Protein AF-0000000074541381 (afdb_homodimer)

Organism: Cytophaga hutchinsonii (strain ATCC 33406 / DSM 1761 / CIP 103989 / NBRC 15051 / NCIMB 9469 / D465) (NCBI:txid269798)

Nearest PDB structures (foldseek):
  7csy-assembly1_A  TM=9.297E-01  e=8.519E-08  Pseudomonas aeruginosa PAO1
  3trb-assembly1_A  TM=9.144E-01  e=7.217E-08  Coxiella burnetii
  6f8s-assembly1_C  TM=9.005E-01  e=3.583E-07  Pseudomonas putida
  6jpi-assembly1_C  TM=9.376E-01  e=8.208E-07  Pseudomonas aeruginosa PAO1
  6f8h-assembly2_C-3  TM=9.125E-01  e=1.593E-06  Pseudomonas putida

Structure (mmCIF, N/CA/C/O backbone):
data_AF-0000000074541381-model_v1
#
loop_
_entity.id
_entity.type
_entity.pdbx_description
1 polymer 'HTH cro/C1-type domain-containing protein'
#
loop_
_atom_site.group_PDB
_atom_site.id
_atom_site.type_symbol
_atom_site.label_atom_id
_atom_site.label_alt_id
_atom_site.label_comp_id
_atom_site.label_asym_id
_atom_site.label_entity_id
_atom_site.label_seq_id
_atom_site.pdbx_PDB_ins_code
_atom_site.Cartn_x
_atom_site.Cartn_y
_atom_site.Cartn_z
_atom_site.occupancy
_atom_site.B_iso_or_equiv
_atom_site.auth_seq_id
_atom_site.auth_comp_id
_atom_site.auth_asym_id
_atom_site.auth_atom_id
_atom_site.pdbx_PDB_model_num
ATOM 1 N N . MET A 1 1 ? 29.469 1.5 -7.285 1 45.62 1 MET A N 1
ATOM 2 C CA . MET A 1 1 ? 28.734 2.732 -7.047 1 45.62 1 MET A CA 1
ATOM 3 C C . MET A 1 1 ? 27.688 2.531 -5.957 1 45.62 1 MET A C 1
ATOM 5 O O . MET A 1 1 ? 27.016 1.495 -5.91 1 45.62 1 MET A O 1
ATOM 9 N N . LYS A 1 2 ? 27.812 3.316 -4.98 1 57.09 2 LYS A N 1
ATOM 10 C CA . LYS A 1 2 ? 27.016 3.111 -3.781 1 57.09 2 LYS A CA 1
ATOM 11 C C . LYS A 1 2 ? 25.516 3.287 -4.078 1 57.09 2 LYS A C 1
ATOM 13 O O . LYS A 1 2 ? 25.125 4.215 -4.789 1 57.09 2 LYS A O 1
ATOM 18 N N . LYS A 1 3 ? 24.781 2.236 -4.039 1 71.75 3 LYS A N 1
ATOM 19 C CA . LYS A 1 3 ? 23.344 2.297 -4.305 1 71.75 3 LYS A CA 1
ATOM 20 C C . LYS A 1 3 ? 22.688 3.434 -3.525 1 71.75 3 LYS A C 1
ATOM 22 O O . LYS A 1 3 ? 22.922 3.59 -2.326 1 71.75 3 LYS A O 1
ATOM 27 N N . LEU A 1 4 ? 22.109 4.477 -4.242 1 78.5 4 LEU A N 1
ATOM 28 C CA . LEU A 1 4 ? 21.391 5.566 -3.6 1 78.5 4 LEU A CA 1
ATOM 29 C C . LEU A 1 4 ? 20.328 5.027 -2.641 1 78.5 4 LEU A C 1
ATOM 31 O O . LEU A 1 4 ? 19.672 4.027 -2.934 1 78.5 4 LEU A O 1
ATOM 35 N N . PRO A 1 5 ? 20.359 5.66 -1.484 1 89.4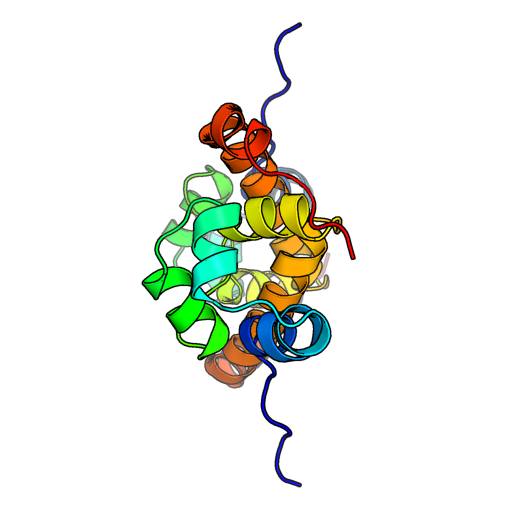4 5 PRO A N 1
ATOM 36 C CA . PRO A 1 5 ? 19.406 5.164 -0.481 1 89.44 5 PRO A CA 1
ATOM 37 C C . PRO A 1 5 ? 17.953 5.273 -0.938 1 89.44 5 PRO A C 1
ATOM 39 O O . PRO A 1 5 ? 17.609 6.191 -1.685 1 89.44 5 PRO A O 1
ATOM 42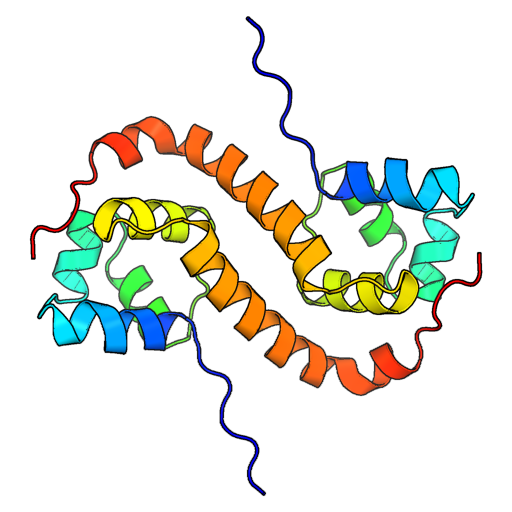 N N . ASN A 1 6 ? 17.188 4.246 -0.648 1 94.81 6 ASN A N 1
ATOM 43 C CA . ASN A 1 6 ? 15.742 4.258 -0.859 1 94.81 6 ASN A CA 1
ATOM 44 C C . ASN A 1 6 ? 15.07 5.402 -0.103 1 94.81 6 ASN A C 1
ATOM 46 O O . ASN A 1 6 ? 15.391 5.656 1.06 1 94.81 6 ASN A O 1
ATOM 50 N N . ILE A 1 7 ? 14.258 6.199 -0.746 1 96.5 7 ILE A N 1
ATOM 51 C CA . ILE A 1 7 ? 13.633 7.367 -0.131 1 96.5 7 ILE A CA 1
ATOM 52 C C . ILE A 1 7 ? 12.328 6.957 0.541 1 96.5 7 ILE A C 1
ATOM 54 O O . ILE A 1 7 ? 11.398 6.48 -0.123 1 96.5 7 ILE A O 1
ATOM 58 N N . HIS A 1 8 ? 12.273 7.188 1.83 1 98.56 8 HIS A N 1
ATOM 59 C CA . HIS A 1 8 ? 11.039 6.918 2.564 1 98.56 8 HIS A CA 1
ATOM 60 C C . HIS A 1 8 ? 10 8.008 2.314 1 98.56 8 HIS A C 1
ATOM 62 O O . HIS A 1 8 ? 10.344 9.188 2.232 1 98.56 8 HIS A O 1
ATOM 68 N N . PRO A 1 9 ? 8.703 7.637 2.273 1 98.69 9 PRO A N 1
ATOM 69 C CA . PRO A 1 9 ? 7.668 8.648 2.074 1 98.69 9 PRO A CA 1
ATOM 70 C C . PRO A 1 9 ? 7.711 9.758 3.129 1 98.69 9 PRO A C 1
ATOM 72 O O . PRO A 1 9 ? 7.367 10.906 2.84 1 98.69 9 PRO A O 1
ATOM 75 N N . GLY A 1 10 ? 8.125 9.391 4.324 1 98.75 10 GLY A N 1
ATOM 76 C CA . GLY A 1 10 ? 8.258 10.383 5.375 1 98.75 10 GLY A CA 1
ATOM 77 C C . GLY A 1 10 ? 9.227 11.492 5.027 1 98.75 10 GLY A C 1
ATOM 78 O O .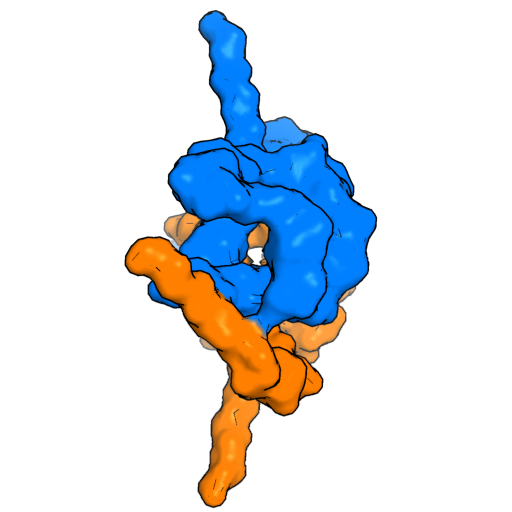 GLY A 1 10 ? 9.055 12.641 5.457 1 98.75 10 GLY A O 1
ATOM 79 N N . GLU A 1 11 ? 10.273 11.148 4.328 1 98.38 11 GLU A N 1
ATOM 80 C CA . GLU A 1 11 ? 11.227 12.156 3.867 1 98.38 11 GLU A CA 1
ATOM 81 C C . GLU A 1 11 ? 10.578 13.125 2.877 1 98.38 11 GLU A C 1
ATOM 83 O O . GLU A 1 11 ? 10.836 14.328 2.91 1 98.38 11 GLU A O 1
ATOM 88 N N . VAL A 1 12 ? 9.758 12.594 2.037 1 98.75 12 VAL A N 1
ATOM 89 C CA . VAL A 1 12 ? 9.023 13.43 1.086 1 98.75 12 VAL A CA 1
ATOM 90 C C . VAL A 1 12 ? 8.07 14.359 1.835 1 98.75 12 VAL A C 1
ATOM 92 O O . VAL A 1 12 ? 8.023 15.555 1.56 1 98.75 12 VAL A O 1
ATOM 95 N N . LEU A 1 13 ? 7.328 13.75 2.74 1 98.81 13 LEU A N 1
ATOM 96 C CA . LEU A 1 13 ? 6.426 14.539 3.568 1 98.81 13 LEU A CA 1
ATOM 97 C C . LEU A 1 13 ? 7.164 15.695 4.23 1 98.81 13 LEU A C 1
ATOM 99 O O . LEU A 1 13 ? 6.715 16.844 4.16 1 98.81 13 LEU A O 1
ATOM 103 N N . MET A 1 14 ? 8.32 15.398 4.809 1 98.62 14 MET A N 1
ATOM 104 C CA . MET A 1 14 ? 9.086 16.406 5.543 1 98.62 14 MET A CA 1
ATOM 105 C C . MET A 1 14 ? 9.68 17.438 4.598 1 98.62 14 MET A C 1
ATOM 107 O O . MET A 1 14 ? 9.422 18.641 4.742 1 98.62 14 MET A O 1
ATOM 111 N N . GLU A 1 15 ? 10.375 16.969 3.592 1 98.56 15 GLU A N 1
ATOM 112 C CA . GLU A 1 15 ? 11.234 17.828 2.781 1 98.56 15 GLU A CA 1
ATOM 113 C C . GLU A 1 15 ? 10.43 18.578 1.724 1 98.56 15 GLU A C 1
ATOM 115 O O . GLU A 1 15 ? 10.773 19.703 1.348 1 98.56 15 GLU A O 1
ATOM 120 N N . GLU A 1 16 ? 9.359 18.031 1.331 1 98.5 16 GLU A N 1
ATOM 121 C CA . GLU A 1 16 ? 8.656 18.625 0.196 1 98.5 16 GLU A CA 1
ATOM 122 C C . GLU A 1 16 ? 7.355 19.281 0.637 1 98.5 16 GLU A C 1
ATOM 124 O O . GLU A 1 16 ? 6.766 20.078 -0.11 1 98.5 16 GLU A O 1
ATOM 129 N N . PHE A 1 17 ? 6.902 19.016 1.778 1 98.56 17 PHE A N 1
ATOM 130 C CA . PHE A 1 17 ? 5.637 19.594 2.223 1 98.56 17 PHE A CA 1
ATOM 131 C C . PHE A 1 17 ? 5.82 20.391 3.504 1 98.56 17 PHE A C 1
ATOM 133 O O . PHE A 1 17 ? 5.652 21.609 3.506 1 98.56 17 PHE A O 1
ATOM 140 N N . LEU A 1 18 ? 6.309 19.75 4.547 1 98.62 18 LEU A N 1
ATOM 141 C CA . LEU A 1 18 ? 6.309 20.391 5.855 1 98.62 18 LEU A CA 1
ATOM 142 C C . LEU A 1 18 ? 7.309 21.547 5.891 1 98.62 18 LEU A C 1
ATOM 144 O O . LEU A 1 18 ? 6.953 22.672 6.242 1 98.62 18 LEU A O 1
ATOM 148 N N . ILE A 1 19 ? 8.523 21.281 5.469 1 98.56 19 ILE A N 1
ATOM 149 C CA . ILE A 1 19 ? 9.57 22.281 5.543 1 98.56 19 ILE A CA 1
ATOM 150 C C . ILE A 1 19 ? 9.219 23.469 4.637 1 98.56 19 ILE A C 1
ATOM 152 O O . ILE A 1 19 ? 9.156 24.609 5.09 1 98.56 19 ILE A O 1
ATOM 156 N N . PRO A 1 20 ? 8.898 23.203 3.377 1 98.19 20 PRO A N 1
ATOM 157 C CA . PRO A 1 20 ? 8.602 24.344 2.49 1 98.19 20 PRO A CA 1
ATOM 158 C C . PRO A 1 20 ? 7.402 25.156 2.959 1 98.19 20 PRO A C 1
ATOM 160 O O . PRO A 1 20 ? 7.352 26.375 2.73 1 98.19 20 PRO A O 1
ATOM 163 N N . MET A 1 21 ? 6.477 24.516 3.652 1 97.94 21 MET A N 1
ATOM 164 C CA . MET A 1 21 ? 5.25 25.188 4.074 1 97.94 21 MET A CA 1
ATOM 165 C C . MET A 1 21 ? 5.379 25.703 5.504 1 97.94 21 MET A C 1
ATOM 167 O O . MET A 1 21 ? 4.438 26.281 6.047 1 97.94 21 MET A O 1
ATOM 171 N N . GLU A 1 22 ? 6.539 25.406 6.098 1 97.81 22 GLU A N 1
ATOM 172 C CA . GLU A 1 22 ? 6.828 25.844 7.461 1 97.81 22 GLU A CA 1
ATOM 173 C C . GLU A 1 22 ? 5.777 25.312 8.438 1 97.81 22 GLU A C 1
ATOM 175 O O . GLU A 1 22 ? 5.262 26.078 9.258 1 97.81 22 GLU A O 1
ATOM 180 N N . ILE A 1 23 ? 5.445 24.109 8.297 1 98 23 ILE A N 1
ATOM 181 C CA . ILE A 1 23 ? 4.52 23.406 9.18 1 98 23 ILE A CA 1
ATOM 182 C C . ILE A 1 23 ? 5.297 22.453 10.086 1 98 23 ILE A C 1
ATOM 184 O O . ILE A 1 23 ? 6.141 21.688 9.617 1 98 23 ILE A O 1
ATOM 188 N N . THR A 1 24 ? 4.98 22.531 11.367 1 97.62 24 THR A N 1
ATOM 189 C CA . THR A 1 24 ? 5.621 21.594 12.289 1 97.62 24 THR A CA 1
ATOM 190 C C . THR A 1 24 ? 4.887 20.266 12.312 1 97.62 24 THR A C 1
ATOM 192 O O . THR A 1 24 ? 3.713 20.188 11.945 1 97.62 24 THR A O 1
ATOM 195 N N . SER A 1 25 ? 5.637 19.203 12.734 1 97.81 25 SER A N 1
ATOM 196 C CA . SER A 1 25 ? 5.004 17.906 12.891 1 97.81 25 SER A CA 1
ATOM 197 C C . SER A 1 25 ? 3.838 17.969 13.867 1 97.81 25 SER A C 1
ATOM 199 O O . SER A 1 25 ? 2.816 17.297 13.672 1 97.81 25 SER A O 1
ATOM 201 N N . TYR A 1 26 ? 4.086 18.719 14.875 1 97.81 26 TYR A N 1
ATOM 202 C CA . TYR A 1 26 ? 3.045 18.922 15.883 1 97.81 26 TYR A CA 1
ATOM 203 C C . TYR A 1 26 ? 1.787 19.516 15.258 1 97.81 26 TYR A C 1
ATOM 205 O O . TYR A 1 26 ? 0.682 19 15.477 1 97.81 26 TYR A O 1
ATOM 213 N N . ARG A 1 27 ? 1.92 20.594 14.531 1 98.19 27 ARG A N 1
ATOM 214 C CA . ARG A 1 27 ? 0.789 21.25 13.883 1 98.19 27 ARG A CA 1
ATOM 215 C C . ARG A 1 27 ? 0.086 20.312 12.922 1 98.19 27 ARG A C 1
ATOM 217 O O . ARG A 1 27 ? -1.143 20.219 12.914 1 98.19 27 ARG A O 1
ATOM 224 N N . LEU A 1 28 ? 0.845 19.609 12.086 1 98.75 28 LEU A N 1
ATOM 225 C CA . LEU A 1 28 ? 0.246 18.641 11.164 1 98.75 28 LEU A CA 1
ATOM 226 C C . LEU A 1 28 ? -0.588 17.609 11.914 1 98.75 28 LEU A C 1
ATOM 228 O O . LEU A 1 28 ? -1.729 17.344 11.531 1 98.75 28 LEU A O 1
ATOM 232 N N . ALA A 1 29 ? 0.038 17.016 12.969 1 98.81 29 ALA A N 1
ATOM 233 C CA . ALA A 1 29 ? -0.638 15.992 13.758 1 98.81 29 ALA A CA 1
ATOM 234 C C . ALA A 1 29 ? -1.995 16.484 14.25 1 98.81 29 ALA A C 1
ATOM 236 O O . ALA A 1 29 ? -3 15.781 14.133 1 98.81 29 ALA A O 1
ATOM 237 N N . LYS A 1 30 ? -2.041 17.641 14.734 1 98.5 30 LYS A N 1
ATOM 238 C CA . LYS A 1 30 ? -3.271 18.25 15.242 1 98.5 30 LYS A CA 1
ATOM 239 C C . LYS A 1 30 ? -4.273 18.469 14.109 1 98.5 30 LYS A C 1
ATOM 241 O O . LYS A 1 30 ? -5.457 18.156 14.258 1 98.5 30 LYS A O 1
ATOM 246 N N . GLU A 1 31 ? -3.811 18.953 13.016 1 98.44 31 GLU A N 1
ATOM 247 C CA . GLU A 1 31 ? -4.684 19.344 11.906 1 98.44 31 GLU A CA 1
ATOM 248 C C . GLU A 1 31 ? -5.309 18.109 11.25 1 98.44 31 GLU A C 1
ATOM 250 O O . GLU A 1 31 ? -6.438 18.188 10.758 1 98.44 31 GLU A O 1
ATOM 255 N N . ILE A 1 32 ? -4.582 17.031 11.305 1 98.81 32 ILE A N 1
ATOM 256 C CA . ILE A 1 32 ? -5.129 15.875 10.602 1 98.81 32 ILE A CA 1
ATOM 257 C C . ILE A 1 32 ? -5.617 14.836 11.609 1 98.81 32 ILE A C 1
ATOM 259 O O . ILE A 1 32 ? -6.023 13.734 11.227 1 98.81 32 ILE A O 1
ATOM 263 N N . GLY A 1 33 ? -5.473 15.031 12.844 1 98.69 33 GLY A N 1
ATOM 264 C CA . GLY A 1 33 ? -6.113 14.25 13.891 1 98.69 33 GLY A CA 1
ATOM 265 C C . GLY A 1 33 ? -5.391 12.953 14.195 1 98.69 33 GLY A C 1
ATOM 266 O O . GLY A 1 33 ? -6.023 11.898 14.328 1 98.69 33 GLY A O 1
ATOM 267 N N . ILE A 1 34 ? -4.121 12.984 14.25 1 98.62 34 ILE A N 1
ATOM 268 C CA . ILE A 1 34 ? -3.375 11.797 14.648 1 98.62 34 ILE A CA 1
ATOM 269 C C . ILE A 1 34 ? -2.338 12.164 15.703 1 98.62 34 ILE A C 1
ATOM 271 O O . ILE A 1 34 ? -1.968 13.328 15.844 1 98.62 34 ILE A O 1
ATOM 275 N N . PRO A 1 35 ? -1.863 11.156 16.438 1 98.69 35 PRO A N 1
ATOM 276 C CA . PRO A 1 35 ? -0.836 11.445 17.438 1 98.69 35 PRO A CA 1
ATOM 277 C C . PRO A 1 35 ? 0.441 12.016 16.828 1 98.69 35 PRO A C 1
ATOM 279 O O . PRO A 1 35 ? 0.859 11.586 15.75 1 98.69 35 PRO A O 1
ATOM 282 N N . GLN A 1 36 ? 1.085 12.922 17.578 1 98.38 36 GLN A N 1
ATOM 283 C CA . GLN A 1 36 ? 2.342 13.516 17.125 1 98.38 36 GLN A CA 1
ATOM 284 C C . GLN A 1 36 ? 3.418 12.453 16.938 1 98.38 36 GLN A C 1
ATOM 286 O O . GLN A 1 36 ? 4.242 12.547 16.031 1 98.38 36 GLN A O 1
ATOM 291 N N . THR A 1 37 ? 3.418 11.562 17.766 1 98.56 37 THR A N 1
ATOM 292 C CA . THR A 1 37 ? 4.41 10.492 17.688 1 98.56 37 THR A CA 1
ATOM 293 C C . THR A 1 37 ? 4.297 9.75 16.359 1 98.56 37 THR A C 1
ATOM 295 O O . THR A 1 37 ? 5.305 9.297 15.82 1 98.56 37 THR A O 1
ATOM 298 N N . ARG A 1 38 ? 3.059 9.578 15.836 1 98.75 38 ARG A N 1
ATOM 299 C CA . ARG A 1 38 ? 2.873 8.922 14.547 1 98.75 38 ARG A CA 1
ATOM 300 C C . ARG A 1 38 ? 3.518 9.727 13.422 1 98.75 38 ARG A C 1
ATOM 302 O O . ARG A 1 38 ? 4.23 9.172 12.586 1 98.75 38 ARG A O 1
ATOM 309 N N . VAL A 1 39 ? 3.283 11.031 13.406 1 98.75 39 VAL A N 1
ATOM 310 C CA . VAL A 1 39 ? 3.885 11.891 12.391 1 98.75 39 VAL A CA 1
ATOM 311 C C . VAL A 1 39 ? 5.406 11.844 12.508 1 98.75 39 VAL A C 1
ATOM 313 O O . VAL A 1 39 ? 6.105 11.711 11.5 1 98.75 39 VAL A O 1
ATOM 316 N N . SER A 1 40 ? 5.922 11.938 13.719 1 98.25 40 SER A N 1
ATOM 317 C CA . SER A 1 40 ? 7.359 11.914 13.961 1 98.25 40 SER A CA 1
ATOM 318 C C . SER A 1 40 ? 7.988 10.617 13.461 1 98.25 40 SER A C 1
ATOM 320 O O . SER A 1 40 ? 9.023 10.641 12.797 1 98.25 40 SER A O 1
ATOM 322 N N . GLU A 1 41 ? 7.391 9.492 13.773 1 98.75 41 GLU A N 1
ATOM 323 C CA . GLU A 1 41 ? 7.906 8.203 13.336 1 98.75 41 GLU A CA 1
ATOM 324 C C . GLU A 1 41 ? 7.867 8.078 11.812 1 98.75 41 GLU A C 1
ATOM 326 O O . GLU A 1 41 ? 8.758 7.473 11.211 1 98.75 41 GLU A O 1
ATOM 331 N N . ILE A 1 42 ? 6.805 8.625 11.203 1 98.81 42 ILE A N 1
ATOM 332 C CA . ILE A 1 42 ? 6.699 8.602 9.75 1 98.81 42 ILE A CA 1
ATOM 333 C C . ILE A 1 42 ? 7.832 9.422 9.133 1 98.81 42 ILE A C 1
ATOM 335 O O . ILE A 1 42 ? 8.547 8.938 8.258 1 98.81 42 ILE A O 1
ATOM 339 N N . THR A 1 43 ? 8.062 10.641 9.602 1 98.5 43 THR A N 1
ATOM 340 C CA . THR A 1 43 ? 9.047 11.539 9.008 1 98.5 43 THR A CA 1
ATOM 341 C C . THR A 1 43 ? 10.469 11.055 9.297 1 98.5 43 THR A C 1
ATOM 343 O O . THR A 1 43 ? 11.414 11.445 8.609 1 98.5 43 THR A O 1
ATOM 346 N N . LYS A 1 44 ? 10.664 10.18 10.281 1 97.88 44 LYS A N 1
ATOM 347 C CA . LYS A 1 44 ? 11.969 9.594 10.602 1 97.88 44 LYS A CA 1
ATOM 348 C C . LYS A 1 44 ? 12.156 8.258 9.906 1 97.88 44 LYS A C 1
ATOM 350 O O . LYS A 1 44 ? 13.195 7.605 10.062 1 97.88 44 LYS A O 1
ATOM 355 N N . GLY A 1 45 ? 11.164 7.836 9.18 1 97.94 45 GLY A N 1
ATOM 356 C CA . GLY A 1 45 ? 11.266 6.617 8.391 1 97.94 45 GLY A CA 1
ATOM 357 C C . GLY A 1 45 ? 11.055 5.355 9.211 1 97.94 45 GLY A C 1
ATOM 358 O O . GLY A 1 45 ? 11.453 4.266 8.797 1 97.94 45 GLY A O 1
ATOM 359 N N . ARG A 1 46 ? 10.422 5.488 10.359 1 98.19 46 ARG A N 1
ATOM 360 C CA . ARG A 1 46 ? 10.266 4.355 11.258 1 98.19 46 ARG A CA 1
ATOM 361 C C . ARG A 1 46 ? 8.844 3.805 11.211 1 98.19 46 ARG A C 1
ATOM 363 O O . ARG A 1 46 ? 8.531 2.809 11.867 1 98.19 46 ARG A O 1
ATOM 370 N N . ARG A 1 47 ? 8 4.383 10.477 1 98.5 47 ARG A N 1
ATOM 371 C CA . ARG A 1 47 ? 6.605 3.98 10.352 1 98.5 47 ARG A CA 1
ATOM 372 C C . ARG A 1 47 ? 6.098 4.191 8.93 1 98.5 47 ARG A C 1
ATOM 374 O O . ARG A 1 47 ? 6.418 5.199 8.289 1 98.5 47 ARG A O 1
ATOM 381 N N . ARG A 1 48 ? 5.293 3.303 8.469 1 98.44 48 ARG A N 1
ATOM 382 C CA . ARG A 1 48 ? 4.73 3.371 7.125 1 98.44 48 ARG A CA 1
ATOM 383 C C . ARG A 1 48 ? 3.562 4.348 7.066 1 98.44 48 ARG A C 1
ATOM 385 O O . ARG A 1 48 ? 2.887 4.574 8.078 1 98.44 48 ARG A O 1
ATOM 392 N N . ILE A 1 49 ? 3.346 4.891 5.891 1 98.81 49 ILE A N 1
ATOM 393 C CA . ILE A 1 49 ? 2.096 5.59 5.621 1 98.81 49 ILE A CA 1
ATOM 394 C C . ILE A 1 49 ? 1.005 4.578 5.273 1 98.81 49 ILE A C 1
ATOM 396 O O . ILE A 1 49 ? 1.119 3.844 4.289 1 98.81 49 ILE A O 1
ATOM 400 N N . THR A 1 50 ? -0.017 4.512 6.094 1 98.69 50 THR A N 1
ATOM 401 C CA . THR A 1 50 ? -1.154 3.621 5.883 1 98.69 50 THR A CA 1
ATOM 402 C C . THR A 1 50 ? -2.26 4.332 5.105 1 98.69 50 THR A C 1
ATOM 404 O O . THR A 1 50 ? -2.16 5.527 4.828 1 98.69 50 THR A O 1
ATOM 407 N N . ALA A 1 51 ? -3.316 3.584 4.742 1 98.88 51 ALA A N 1
ATOM 408 C CA . ALA A 1 51 ? -4.484 4.18 4.098 1 98.88 51 ALA A CA 1
ATOM 409 C C . ALA A 1 51 ? -5.098 5.27 4.977 1 98.88 51 ALA A C 1
ATOM 411 O O . ALA A 1 51 ? -5.52 6.312 4.473 1 98.88 51 ALA A O 1
ATOM 412 N N . ASP A 1 52 ? -5.121 4.992 6.219 1 98.88 52 ASP A N 1
ATOM 413 C CA . ASP A 1 52 ? -5.621 5.992 7.16 1 98.88 52 ASP A CA 1
ATOM 414 C C . ASP A 1 52 ? -4.828 7.289 7.059 1 98.88 52 ASP A C 1
ATOM 416 O O . ASP A 1 52 ? -5.402 8.359 6.848 1 98.88 52 ASP A O 1
ATOM 420 N N . THR A 1 53 ? -3.529 7.184 7.176 1 98.88 53 THR A N 1
ATOM 421 C CA . THR A 1 53 ? -2.67 8.359 7.145 1 98.88 53 THR A CA 1
ATOM 422 C C . THR A 1 53 ? -2.729 9.039 5.777 1 98.88 53 THR A C 1
ATOM 424 O O . THR A 1 53 ? -2.791 10.266 5.691 1 98.88 53 THR A O 1
ATOM 427 N N . ALA A 1 54 ? -2.742 8.203 4.754 1 98.94 54 ALA A N 1
ATOM 428 C CA . ALA A 1 54 ? -2.779 8.734 3.393 1 98.94 54 ALA A CA 1
ATOM 429 C C . ALA A 1 54 ? -4.035 9.578 3.166 1 98.94 54 ALA A C 1
ATOM 431 O O . ALA A 1 54 ? -3.969 10.656 2.57 1 98.94 54 ALA A O 1
ATOM 432 N N . LEU A 1 55 ? -5.145 9.078 3.645 1 98.94 55 LEU A N 1
ATOM 433 C CA . LEU A 1 55 ? -6.406 9.797 3.504 1 98.94 55 LEU A CA 1
ATOM 434 C C . LEU A 1 55 ? -6.363 11.133 4.238 1 98.94 55 LEU A C 1
ATOM 436 O O . LEU A 1 55 ? -6.793 12.156 3.703 1 98.94 55 LEU A O 1
ATOM 440 N N . ARG A 1 56 ? -5.836 11.109 5.383 1 98.94 56 ARG A N 1
ATOM 441 C CA . ARG A 1 56 ? -5.746 12.32 6.188 1 98.94 56 ARG A CA 1
ATOM 442 C C . ARG A 1 56 ? -4.797 13.336 5.551 1 98.94 56 ARG A C 1
ATOM 444 O O . ARG A 1 56 ? -5.125 14.516 5.441 1 98.94 56 ARG A O 1
ATOM 451 N N . LEU A 1 57 ? -3.648 12.867 5.121 1 98.88 57 LEU A N 1
ATOM 452 C CA . LEU A 1 57 ? -2.688 13.742 4.457 1 98.88 57 LEU A CA 1
ATOM 453 C C . LEU A 1 57 ? -3.279 14.336 3.186 1 98.88 57 LEU A C 1
ATOM 455 O O . LEU A 1 57 ? -3.076 15.516 2.893 1 98.88 57 LEU A O 1
ATOM 459 N N . SER A 1 58 ? -3.973 13.508 2.453 1 98.81 58 SER A N 1
ATOM 460 C CA . SER A 1 58 ? -4.559 13.945 1.19 1 98.81 58 SER A CA 1
ATOM 461 C C . SER A 1 58 ? -5.578 15.055 1.41 1 98.81 58 SER A C 1
ATOM 463 O O . SER A 1 58 ? -5.633 16.016 0.641 1 98.81 58 SER A O 1
ATOM 465 N N . LYS A 1 59 ? -6.332 14.93 2.408 1 98.69 59 LYS A N 1
ATOM 466 C CA . LYS A 1 59 ? -7.316 15.961 2.736 1 98.69 59 LYS A CA 1
ATOM 467 C C . LYS A 1 59 ? -6.637 17.266 3.109 1 98.69 59 LYS A C 1
ATOM 469 O O . LYS A 1 59 ? -7.07 18.344 2.686 1 98.69 59 LYS A O 1
ATOM 474 N N . TYR A 1 60 ? -5.609 17.141 3.826 1 98.81 60 TYR A N 1
ATOM 475 C CA . TYR A 1 60 ? -4.922 18.328 4.344 1 98.81 60 TYR A CA 1
ATOM 476 C C . TYR A 1 60 ? -4.145 19.031 3.238 1 98.81 60 TYR A C 1
ATOM 478 O O . TYR A 1 60 ? -4.199 20.25 3.119 1 98.81 60 TYR A O 1
ATOM 486 N N . PHE A 1 61 ? -3.414 18.266 2.363 1 98.69 61 PHE A N 1
ATOM 487 C CA . PHE A 1 61 ? -2.498 18.859 1.396 1 98.69 61 PHE A CA 1
ATOM 488 C C . PHE A 1 61 ? -3.168 19 0.034 1 98.69 61 PHE A C 1
ATOM 490 O O . PHE A 1 61 ? -2.643 19.672 -0.855 1 98.69 61 PHE A O 1
ATOM 497 N N . GLY A 1 62 ? -4.242 18.344 -0.222 1 97.56 62 GLY A N 1
ATOM 498 C CA . GLY A 1 62 ? -4.996 18.484 -1.457 1 97.56 62 GLY A CA 1
ATOM 499 C C . GLY A 1 62 ? -4.512 17.578 -2.566 1 97.56 62 GLY A C 1
ATOM 500 O O . GLY A 1 62 ? -4.719 17.859 -3.748 1 97.56 62 GLY A O 1
ATOM 501 N N . ASN A 1 63 ? -3.822 16.562 -2.268 1 97.38 63 ASN A N 1
ATOM 502 C CA . ASN A 1 63 ? -3.443 15.523 -3.225 1 97.38 63 ASN A CA 1
ATOM 503 C C . ASN A 1 63 ? -4.297 14.273 -3.062 1 97.38 63 ASN A C 1
ATOM 505 O O . ASN A 1 63 ? -5.328 14.297 -2.385 1 97.38 63 ASN A O 1
ATOM 509 N N . SER A 1 64 ? -3.992 13.258 -3.764 1 98.5 64 SER A N 1
ATOM 510 C CA . SER A 1 64 ? -4.754 12.016 -3.672 1 98.5 64 SER A CA 1
ATOM 511 C C . SER A 1 64 ? -4.141 11.062 -2.654 1 98.5 64 SER A C 1
ATOM 513 O O . SER A 1 64 ? -2.928 11.078 -2.432 1 98.5 64 SER A O 1
ATOM 515 N N . PRO A 1 65 ? -4.996 10.281 -2.033 1 98.88 65 PRO A N 1
ATOM 516 C CA . PRO A 1 65 ? -4.418 9.242 -1.179 1 98.88 65 PRO A CA 1
ATOM 517 C C . PRO A 1 65 ? -3.465 8.32 -1.936 1 98.88 65 PRO A C 1
ATOM 519 O O . PRO A 1 65 ? -2.484 7.836 -1.364 1 98.88 65 PRO A O 1
ATOM 522 N N . LYS A 1 66 ? -3.746 8.102 -3.164 1 98.81 66 LYS A N 1
ATOM 523 C CA . LYS A 1 66 ? -2.91 7.23 -3.98 1 98.81 66 LYS A CA 1
ATOM 524 C C . LYS A 1 66 ? -1.519 7.824 -4.176 1 98.81 66 LYS A C 1
ATOM 526 O O . LYS A 1 66 ? -0.548 7.094 -4.375 1 98.81 66 LYS A O 1
ATOM 531 N N . PHE A 1 67 ? -1.393 9.125 -4.164 1 98.81 67 PHE A N 1
ATOM 532 C CA . PHE A 1 67 ? -0.079 9.758 -4.191 1 98.81 67 PHE A CA 1
ATOM 533 C C . PHE A 1 67 ? 0.782 9.266 -3.033 1 98.81 67 PHE A C 1
ATOM 535 O O . PHE A 1 67 ? 1.888 8.758 -3.246 1 98.81 67 PHE A O 1
ATOM 542 N N . TRP A 1 68 ? 0.28 9.344 -1.843 1 98.94 68 TRP A N 1
ATOM 543 C CA . TRP A 1 68 ? 1.014 8.977 -0.635 1 98.94 68 TRP A CA 1
ATOM 544 C C . TRP A 1 68 ? 1.263 7.477 -0.585 1 98.94 68 TRP A C 1
ATOM 546 O O . TRP A 1 68 ? 2.367 7.035 -0.257 1 98.94 68 TRP A O 1
ATOM 556 N N . LEU A 1 69 ? 0.266 6.734 -0.906 1 98.88 69 LEU A N 1
ATOM 557 C CA . LEU A 1 69 ? 0.43 5.285 -0.893 1 98.88 69 LEU A CA 1
ATOM 558 C C . LEU A 1 69 ? 1.364 4.832 -2.01 1 98.88 69 LEU A C 1
ATOM 560 O O . LEU A 1 69 ? 2.078 3.836 -1.865 1 98.88 69 LEU A O 1
ATOM 564 N N . GLY A 1 70 ? 1.33 5.535 -3.09 1 98.75 70 GLY A N 1
ATOM 565 C CA . GLY A 1 70 ? 2.287 5.25 -4.145 1 98.75 70 GLY A CA 1
ATOM 566 C C . GLY A 1 70 ? 3.73 5.375 -3.693 1 98.75 70 GLY A C 1
ATOM 567 O O . GLY A 1 70 ? 4.566 4.535 -4.031 1 98.75 70 GLY A O 1
ATOM 568 N N . LEU A 1 71 ? 4.035 6.441 -2.988 1 98.81 71 LEU A N 1
ATOM 569 C CA . LEU A 1 71 ? 5.371 6.609 -2.424 1 98.81 71 LEU A CA 1
ATOM 570 C C . LEU A 1 71 ? 5.727 5.441 -1.512 1 98.81 71 LEU A C 1
ATOM 572 O O . LEU A 1 71 ? 6.844 4.922 -1.567 1 98.81 71 LEU A O 1
ATOM 576 N N . GLN A 1 72 ? 4.773 5.082 -0.709 1 98.88 72 GLN A N 1
ATOM 577 C CA . GLN A 1 72 ? 4.988 3.971 0.21 1 98.88 72 GLN A CA 1
ATOM 578 C C . GLN A 1 72 ? 5.238 2.67 -0.549 1 98.88 72 GLN A C 1
ATOM 580 O O . GLN A 1 72 ? 6.141 1.904 -0.202 1 98.88 72 GLN A O 1
ATOM 585 N N . ASP A 1 73 ? 4.395 2.469 -1.52 1 98.81 73 ASP A N 1
ATOM 586 C CA . ASP A 1 73 ? 4.547 1.265 -2.33 1 98.81 73 ASP A CA 1
ATOM 587 C C . ASP A 1 73 ? 5.93 1.211 -2.977 1 98.81 73 ASP A C 1
ATOM 589 O O . ASP A 1 73 ? 6.582 0.165 -2.977 1 98.81 73 ASP A O 1
ATOM 593 N N . ASP A 1 74 ? 6.305 2.348 -3.576 1 98.75 74 ASP A N 1
ATOM 594 C CA . ASP A 1 74 ? 7.629 2.4 -4.191 1 98.75 74 ASP A CA 1
ATOM 595 C C . ASP A 1 74 ? 8.719 2.041 -3.182 1 98.75 74 ASP A C 1
ATOM 597 O O . ASP A 1 74 ? 9.625 1.262 -3.488 1 98.75 74 ASP A O 1
ATOM 601 N N . TYR A 1 75 ? 8.656 2.602 -2.092 1 98.81 75 TYR A N 1
ATOM 602 C CA . TYR A 1 75 ? 9.625 2.344 -1.036 1 98.81 75 TYR A CA 1
ATOM 603 C C . TYR A 1 75 ? 9.633 0.871 -0.646 1 98.81 75 TYR A C 1
ATOM 605 O O . TYR A 1 75 ? 10.688 0.243 -0.578 1 98.81 75 TYR A O 1
ATOM 613 N N . ASP A 1 76 ? 8.445 0.304 -0.43 1 98.75 76 ASP A N 1
ATOM 614 C CA . ASP A 1 76 ? 8.305 -1.079 0.015 1 98.75 76 ASP A CA 1
ATOM 615 C C . ASP A 1 76 ? 8.812 -2.051 -1.046 1 98.75 76 ASP A C 1
ATOM 617 O O . ASP A 1 76 ? 9.469 -3.043 -0.722 1 98.75 76 ASP A O 1
ATOM 621 N N . ILE A 1 77 ? 8.43 -1.774 -2.232 1 98.81 77 ILE A N 1
ATOM 622 C CA . ILE A 1 77 ? 8.844 -2.646 -3.328 1 98.81 77 ILE A CA 1
ATOM 623 C C . ILE A 1 77 ? 10.367 -2.688 -3.406 1 98.81 77 ILE A C 1
ATOM 625 O O . ILE A 1 77 ? 10.961 -3.762 -3.531 1 98.81 77 ILE A O 1
ATOM 629 N N . GLU A 1 78 ? 10.969 -1.49 -3.357 1 98.31 78 GLU A N 1
ATOM 630 C CA . GLU A 1 78 ? 12.422 -1.44 -3.434 1 98.31 78 GLU A CA 1
ATOM 631 C C . GLU A 1 78 ? 13.062 -2.199 -2.273 1 98.31 78 GLU A C 1
ATOM 633 O O . GLU A 1 78 ? 13.961 -3.014 -2.48 1 98.31 78 GLU A O 1
ATOM 638 N N . GLU A 1 79 ? 12.641 -1.958 -1.09 1 98.12 79 GLU A N 1
ATOM 639 C CA . GLU A 1 79 ? 13.195 -2.639 0.076 1 98.12 79 GLU A CA 1
ATOM 640 C C . GLU A 1 79 ? 13.016 -4.148 -0.03 1 98.12 79 GLU A C 1
ATOM 642 O O . GLU A 1 79 ? 13.969 -4.91 0.157 1 98.12 79 GLU A O 1
ATOM 647 N N . GLU A 1 80 ? 11.797 -4.582 -0.322 1 98.56 80 GLU A N 1
ATOM 648 C CA . GLU A 1 80 ? 11.469 -6.004 -0.344 1 98.56 80 GLU A CA 1
ATOM 649 C C . GLU A 1 80 ? 12.195 -6.719 -1.481 1 98.56 80 GLU A C 1
ATOM 651 O O . GLU A 1 80 ? 12.602 -7.871 -1.334 1 98.56 80 GLU A O 1
ATOM 656 N N . SER A 1 81 ? 12.25 -6.07 -2.666 1 98.31 81 SER A N 1
ATOM 657 C CA . SER A 1 81 ? 12.93 -6.68 -3.807 1 98.31 81 SER A CA 1
ATOM 658 C C . SER A 1 81 ? 14.375 -7.031 -3.469 1 98.31 81 SER A C 1
ATOM 660 O O . SER A 1 81 ? 14.898 -8.047 -3.939 1 98.31 81 SER A O 1
ATOM 662 N N . GLN A 1 82 ? 14.992 -6.145 -2.691 1 97.38 82 GLN A N 1
ATOM 663 C CA . GLN A 1 82 ? 16.359 -6.418 -2.266 1 97.38 82 GLN A CA 1
ATOM 664 C C . GLN A 1 82 ? 16.406 -7.562 -1.258 1 97.38 82 GLN A C 1
ATOM 666 O O . GLN A 1 82 ? 17.312 -8.398 -1.298 1 97.38 82 GLN A O 1
ATOM 671 N N . LEU A 1 83 ? 15.461 -7.594 -0.364 1 97.81 83 LEU A N 1
ATOM 672 C CA . LEU A 1 83 ? 15.414 -8.578 0.71 1 97.81 83 LEU A CA 1
ATOM 673 C C . LEU A 1 83 ? 15.219 -9.984 0.151 1 97.81 83 LEU A C 1
ATOM 675 O O . LEU A 1 83 ? 1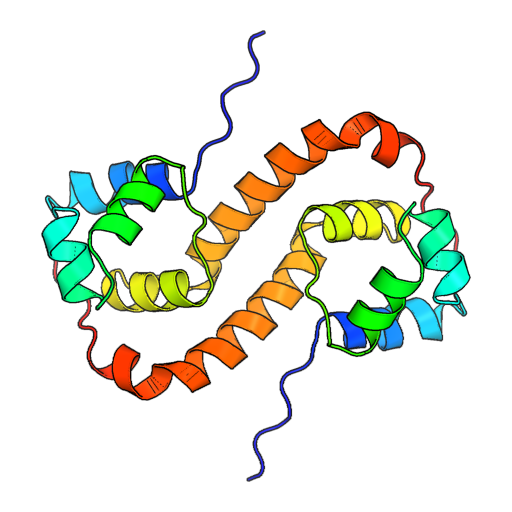5.789 -10.953 0.665 1 97.81 83 LEU A O 1
ATOM 679 N N . ILE A 1 84 ? 14.398 -10.141 -0.917 1 98.38 84 ILE A N 1
ATOM 680 C CA . ILE A 1 84 ? 14.047 -11.477 -1.398 1 98.38 84 ILE A CA 1
ATOM 681 C C . ILE A 1 84 ? 14.562 -11.664 -2.822 1 98.38 84 ILE A C 1
ATOM 683 O O . ILE A 1 84 ? 13.969 -12.398 -3.613 1 98.38 84 ILE A O 1
ATOM 687 N N . ALA A 1 85 ? 15.617 -11.008 -3.18 1 98.19 85 ALA A N 1
ATOM 688 C CA . ALA A 1 85 ? 16.172 -10.984 -4.527 1 98.19 85 ALA A CA 1
ATOM 689 C C . ALA A 1 85 ? 16.438 -12.398 -5.043 1 98.19 85 ALA A C 1
ATOM 691 O O . ALA A 1 85 ? 16.047 -12.727 -6.168 1 98.19 85 ALA A O 1
ATOM 692 N N . GLU A 1 86 ? 17.016 -13.219 -4.238 1 98.19 86 GLU A N 1
ATOM 693 C CA . GLU A 1 86 ? 17.359 -14.57 -4.664 1 98.19 86 GLU A CA 1
ATOM 694 C C . GLU A 1 86 ? 16.109 -15.422 -4.887 1 98.19 86 GLU A C 1
ATOM 696 O O . GLU A 1 86 ? 16.062 -16.219 -5.824 1 98.19 86 GLU A O 1
ATOM 701 N N . GLU A 1 87 ? 15.141 -15.289 -3.998 1 98.56 87 GLU A N 1
ATOM 702 C CA . GLU A 1 87 ? 13.891 -16.031 -4.164 1 98.56 87 GLU A CA 1
ATOM 703 C C . GLU A 1 87 ? 13.18 -15.633 -5.457 1 98.56 87 GLU A C 1
ATOM 705 O O . GLU A 1 87 ? 12.57 -16.484 -6.117 1 98.56 87 GLU A O 1
ATOM 710 N N . LEU A 1 88 ? 13.211 -14.352 -5.789 1 98.5 88 LEU A N 1
ATOM 711 C CA . LEU A 1 88 ? 12.555 -13.852 -6.988 1 98.5 88 LEU A CA 1
ATOM 712 C C . LEU A 1 88 ? 13.18 -14.453 -8.242 1 98.5 88 LEU A C 1
ATOM 714 O O . LEU A 1 88 ? 12.484 -14.703 -9.234 1 98.5 88 LEU A O 1
ATOM 718 N N . LYS A 1 89 ? 14.43 -14.688 -8.188 1 97.94 89 LYS A N 1
ATOM 719 C CA . LYS A 1 89 ? 15.148 -15.25 -9.328 1 97.94 89 LYS A CA 1
ATOM 720 C C . LYS A 1 89 ? 14.633 -16.656 -9.656 1 97.94 89 LYS A C 1
ATOM 722 O O . LYS A 1 89 ? 14.688 -17.078 -10.812 1 97.94 89 LYS A O 1
ATOM 727 N N . ALA A 1 90 ? 14.164 -17.266 -8.656 1 97.81 90 ALA A N 1
ATOM 728 C CA . ALA A 1 90 ? 13.75 -18.656 -8.812 1 97.81 90 ALA A CA 1
ATOM 729 C C . ALA A 1 90 ? 12.352 -18.75 -9.422 1 97.81 90 ALA A C 1
ATOM 731 O O . ALA A 1 90 ? 11.938 -19.828 -9.875 1 97.81 90 ALA A O 1
ATOM 732 N N . ILE A 1 91 ? 11.586 -17.672 -9.367 1 98.5 91 ILE A N 1
ATOM 733 C CA . ILE A 1 91 ? 10.211 -17.672 -9.852 1 98.5 91 ILE A CA 1
ATOM 734 C C . ILE A 1 91 ? 10.195 -17.578 -11.375 1 98.5 91 ILE A C 1
ATOM 736 O O . ILE A 1 91 ? 10.82 -16.688 -11.945 1 98.5 91 ILE A O 1
ATOM 740 N N . LYS A 1 92 ? 9.438 -18.516 -12.023 1 97.94 92 LYS A N 1
ATOM 741 C CA . LYS A 1 92 ? 9.305 -18.531 -13.477 1 97.94 92 LYS A CA 1
ATOM 742 C C . LYS A 1 92 ? 7.941 -18 -13.914 1 97.94 92 LYS A C 1
ATOM 744 O O . LYS A 1 92 ? 6.922 -18.328 -13.297 1 97.94 92 LYS A O 1
ATOM 749 N N . LYS A 1 93 ? 7.992 -17.219 -14.93 1 97.44 93 LYS A N 1
ATOM 750 C CA . LYS A 1 93 ? 6.742 -16.688 -15.461 1 97.44 93 LYS A CA 1
ATOM 751 C C . LYS A 1 93 ? 5.852 -17.812 -15.992 1 97.44 93 LYS A C 1
ATOM 753 O O . LYS A 1 93 ? 6.336 -18.734 -16.641 1 97.44 93 LYS A O 1
ATOM 758 N N . VAL A 1 94 ? 4.602 -17.625 -15.664 1 95.94 94 VAL A N 1
ATOM 759 C CA . VAL A 1 94 ? 3.648 -18.625 -16.141 1 95.94 94 VAL A CA 1
ATOM 760 C C . VAL A 1 94 ? 3.574 -18.578 -17.672 1 95.94 94 VAL A C 1
ATOM 762 O O . VAL A 1 94 ? 3.631 -17.5 -18.266 1 95.94 94 VAL A O 1
ATOM 765 N N . VAL A 1 95 ? 3.557 -19.703 -18.375 1 87.62 95 VAL A N 1
ATOM 766 C CA . VAL A 1 95 ? 3.412 -19.812 -19.828 1 87.62 95 VAL A CA 1
ATOM 767 C C . VAL A 1 95 ? 1.972 -20.188 -20.172 1 87.62 95 VAL A C 1
ATOM 769 O O . VAL A 1 95 ? 1.458 -21.203 -19.703 1 87.62 95 VAL A O 1
ATOM 772 N N . VAL A 1 96 ? 1.227 -19.156 -20.609 1 72.94 96 VAL A N 1
ATOM 773 C CA . VAL A 1 96 ? -0.136 -19.469 -21.016 1 72.94 96 VAL A CA 1
ATOM 774 C C . VAL A 1 96 ? -0.159 -19.781 -22.516 1 72.94 96 VAL A C 1
ATOM 776 O O . VAL A 1 96 ? 0.668 -19.266 -23.281 1 72.94 96 VAL A O 1
ATOM 779 N N . MET B 1 1 ? -29.734 2.762 -2.811 1 45.91 1 MET B N 1
ATOM 780 C CA . MET B 1 1 ? -29.047 1.818 -3.686 1 45.91 1 MET B CA 1
ATOM 781 C C . MET B 1 1 ? -27.891 1.157 -2.961 1 45.91 1 MET B C 1
ATOM 783 O O . MET B 1 1 ? -27.172 1.81 -2.193 1 45.91 1 MET B O 1
ATOM 787 N N . LYS B 1 2 ? -27.953 -0.13 -2.955 1 57.38 2 LYS B N 1
ATOM 788 C CA . LYS B 1 2 ? -27.016 -0.884 -2.125 1 57.38 2 LYS B CA 1
ATOM 789 C C . LYS B 1 2 ? -25.578 -0.688 -2.598 1 57.38 2 LYS B C 1
ATOM 791 O O . LYS B 1 2 ? -25.312 -0.724 -3.799 1 57.38 2 LYS B O 1
ATOM 796 N N . LYS B 1 3 ? -24.797 -0.003 -1.856 1 71.62 3 LYS B N 1
ATOM 797 C CA . LYS B 1 3 ? -23.406 0.236 -2.213 1 71.62 3 LYS B CA 1
ATOM 798 C C . LYS B 1 3 ? -22.719 -1.055 -2.654 1 71.62 3 LYS B C 1
ATOM 800 O O . LYS B 1 3 ? -22.844 -2.088 -1.994 1 71.62 3 LYS B O 1
ATOM 805 N N . LEU B 1 4 ? -22.266 -1.155 -3.971 1 78.44 4 LEU B N 1
ATOM 806 C CA . LEU B 1 4 ? -21.531 -2.311 -4.469 1 78.44 4 LEU B CA 1
ATOM 807 C C . LEU B 1 4 ? -20.344 -2.637 -3.555 1 78.44 4 LEU B C 1
ATOM 809 O O . LEU B 1 4 ? -19.672 -1.731 -3.055 1 78.44 4 LEU B O 1
ATOM 813 N N . PRO B 1 5 ? -20.297 -3.941 -3.291 1 89.62 5 PRO B N 1
ATOM 814 C CA . PRO B 1 5 ? -19.219 -4.336 -2.375 1 89.62 5 PRO B CA 1
ATOM 815 C C . PRO B 1 5 ? -17.828 -3.977 -2.902 1 89.62 5 PRO B C 1
ATOM 817 O O . PRO B 1 5 ? -17.609 -3.982 -4.117 1 89.62 5 PRO B O 1
ATOM 820 N N . ASN B 1 6 ? -16.984 -3.48 -2.014 1 94.88 6 ASN B N 1
ATOM 821 C CA . ASN B 1 6 ? -15.57 -3.25 -2.312 1 94.88 6 ASN B CA 1
ATOM 822 C C . ASN B 1 6 ? -14.883 -4.527 -2.781 1 94.88 6 ASN B C 1
ATOM 824 O O . ASN B 1 6 ? -15.086 -5.598 -2.205 1 94.88 6 ASN B O 1
ATOM 828 N N . ILE B 1 7 ? -14.172 -4.508 -3.881 1 96.56 7 ILE B N 1
ATOM 829 C CA . ILE B 1 7 ? -13.547 -5.691 -4.457 1 96.56 7 ILE B CA 1
ATOM 830 C C . ILE B 1 7 ? -12.148 -5.875 -3.861 1 96.56 7 ILE B C 1
ATOM 832 O O . ILE B 1 7 ? -11.281 -5.016 -4.02 1 96.56 7 ILE B O 1
ATOM 836 N N . HIS B 1 8 ? -11.977 -7.016 -3.229 1 98.56 8 HIS B N 1
ATOM 837 C CA . HIS B 1 8 ? -10.656 -7.34 -2.691 1 98.56 8 HIS B CA 1
ATOM 838 C C . HIS B 1 8 ? -9.711 -7.789 -3.799 1 98.56 8 HIS B C 1
ATOM 840 O O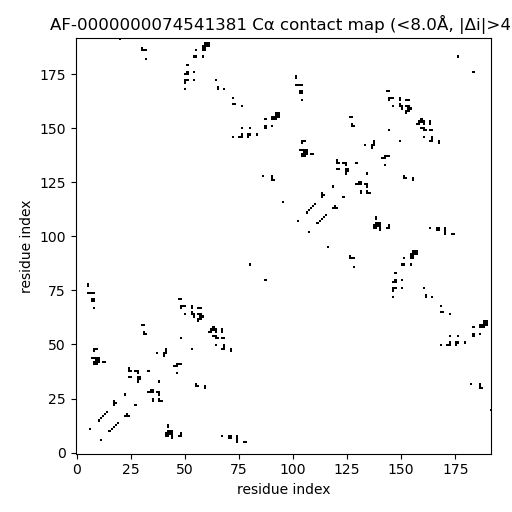 . HIS B 1 8 ? -10.117 -8.5 -4.723 1 98.56 8 HIS B O 1
ATOM 846 N N . PRO B 1 9 ? -8.398 -7.449 -3.689 1 98.69 9 PRO B N 1
ATOM 847 C CA . PRO B 1 9 ? -7.441 -7.895 -4.707 1 98.69 9 PRO B CA 1
ATOM 848 C C . PRO B 1 9 ? -7.426 -9.406 -4.883 1 98.69 9 PRO B C 1
ATOM 850 O O . PRO B 1 9 ? -7.172 -9.906 -5.984 1 98.69 9 PRO B O 1
ATOM 853 N N . GLY B 1 10 ? -7.691 -10.109 -3.799 1 98.75 10 GLY B N 1
ATOM 854 C CA . GLY B 1 10 ? -7.75 -11.562 -3.883 1 98.75 10 GLY B CA 1
ATOM 855 C C . GLY B 1 10 ? -8.812 -12.055 -4.848 1 98.75 10 GLY B C 1
ATOM 856 O O . GLY B 1 10 ? -8.648 -13.109 -5.469 1 98.75 10 GLY B O 1
ATOM 857 N N . GLU B 1 11 ? -9.914 -11.359 -4.91 1 98.38 11 GLU B N 1
ATOM 858 C CA . GLU B 1 11 ? -10.961 -11.703 -5.871 1 98.38 11 GLU B CA 1
ATOM 859 C C . GLU B 1 11 ? -10.469 -11.523 -7.305 1 98.38 11 GLU B C 1
ATOM 861 O O . GLU B 1 11 ? -10.789 -12.336 -8.18 1 98.38 11 GLU B O 1
ATOM 866 N N . VAL B 1 12 ? -9.711 -10.508 -7.531 1 98.75 12 VAL B N 1
ATOM 867 C CA . VAL B 1 12 ? -9.133 -10.273 -8.852 1 98.75 12 VAL B CA 1
ATOM 868 C C . VAL B 1 12 ? -8.156 -11.391 -9.188 1 98.75 12 VAL B C 1
ATOM 870 O O . VAL B 1 12 ? -8.195 -11.945 -10.289 1 98.75 12 VAL B O 1
ATOM 873 N N . LEU B 1 13 ? -7.285 -11.656 -8.227 1 98.81 13 LEU B N 1
ATOM 874 C CA . LEU B 1 13 ? -6.336 -12.75 -8.406 1 98.81 13 LEU B CA 1
ATOM 875 C C . LEU B 1 13 ? -7.059 -14.031 -8.797 1 98.81 13 LEU B C 1
ATOM 877 O O . LEU B 1 13 ? -6.68 -14.688 -9.766 1 98.81 13 LEU B O 1
ATOM 881 N N . MET B 1 14 ? -8.125 -14.344 -8.078 1 98.62 14 MET B N 1
ATOM 882 C CA . MET B 1 14 ? -8.852 -15.594 -8.297 1 98.62 14 MET B CA 1
ATOM 883 C C . MET B 1 14 ? -9.594 -15.555 -9.625 1 98.62 14 MET B C 1
ATOM 885 O O . MET B 1 14 ? -9.391 -16.422 -10.484 1 98.62 14 MET B O 1
ATOM 889 N N . GLU B 1 15 ? -10.383 -14.531 -9.828 1 98.56 15 GLU B N 1
ATOM 890 C CA . GLU B 1 15 ? -11.367 -14.5 -10.906 1 98.56 15 GLU B CA 1
ATOM 891 C C . GLU B 1 15 ? -10.719 -14.125 -12.242 1 98.56 15 GLU B C 1
ATOM 893 O O . GLU B 1 15 ? -11.164 -14.578 -13.297 1 98.56 15 GLU B O 1
ATOM 898 N N . GLU B 1 16 ? -9.68 -13.422 -12.188 1 98.5 16 GLU B N 1
ATOM 899 C CA . GLU B 1 16 ? -9.141 -12.898 -13.438 1 98.5 16 GLU B CA 1
ATOM 900 C C . GLU B 1 16 ? -7.832 -13.586 -13.805 1 98.5 16 GLU B C 1
ATOM 902 O O . GLU B 1 16 ? -7.375 -13.492 -14.945 1 98.5 16 GLU B O 1
ATOM 907 N N . PHE B 1 17 ? -7.242 -14.266 -12.914 1 98.56 17 PHE B N 1
ATOM 908 C CA . PHE B 1 17 ? -5.965 -14.898 -13.211 1 98.56 17 PHE B CA 1
ATOM 909 C C . PHE B 1 17 ? -6.047 -16.406 -13 1 98.56 17 PHE B C 1
ATOM 911 O O . PHE B 1 17 ? -5.945 -17.188 -13.953 1 98.56 17 PHE B O 1
ATOM 918 N N . LEU B 1 18 ? -6.391 -16.812 -11.797 1 98.62 18 LEU B N 1
ATOM 919 C CA . LEU B 1 18 ? -6.277 -18.234 -11.469 1 98.62 18 LEU B CA 1
ATOM 920 C C . LEU B 1 18 ? -7.32 -19.047 -12.211 1 98.62 18 LEU B C 1
ATOM 922 O O . LEU B 1 18 ? -6.984 -20.031 -12.891 1 98.62 18 LEU B O 1
ATOM 926 N N . ILE B 1 19 ? -8.555 -18.625 -12.141 1 98.5 19 ILE B N 1
ATOM 927 C CA . ILE B 1 19 ? -9.641 -19.391 -12.75 1 98.5 19 ILE B CA 1
ATOM 928 C C . ILE B 1 19 ? -9.453 -19.438 -14.266 1 98.5 19 ILE B C 1
ATOM 930 O O . ILE B 1 19 ? -9.398 -20.516 -14.867 1 98.5 19 ILE B O 1
ATOM 934 N N . PRO B 1 20 ? -9.258 -18.281 -14.906 1 98.19 20 PRO B N 1
ATOM 935 C CA . PRO B 1 20 ? -9.117 -18.312 -16.359 1 98.19 20 PRO B CA 1
ATOM 936 C C . PRO B 1 20 ? -7.918 -19.125 -16.828 1 98.19 20 PRO B C 1
ATOM 938 O O . PRO B 1 20 ? -7.953 -19.719 -17.906 1 98.19 20 PRO B O 1
ATOM 941 N N . MET B 1 21 ? -6.895 -19.188 -16 1 97.94 21 MET B N 1
ATOM 942 C CA . MET B 1 21 ? -5.664 -19.891 -16.375 1 97.94 21 MET B CA 1
ATOM 943 C C . MET B 1 21 ? -5.66 -21.312 -15.852 1 97.94 21 MET B C 1
ATOM 945 O O . MET B 1 21 ? -4.699 -22.062 -16.062 1 97.94 21 MET B O 1
ATOM 949 N N . GLU B 1 22 ? -6.727 -21.641 -15.125 1 97.81 22 GLU B N 1
ATOM 950 C CA . GLU B 1 22 ? -6.883 -22.984 -14.562 1 97.81 22 GLU B CA 1
ATOM 951 C C . GLU B 1 22 ? -5.707 -23.344 -13.664 1 97.81 22 GLU B C 1
ATOM 953 O O . GLU B 1 22 ? -5.141 -24.438 -13.773 1 97.81 22 GLU B O 1
ATOM 958 N N . ILE B 1 23 ? -5.332 -22.453 -12.852 1 98 23 ILE B N 1
ATOM 959 C CA . ILE B 1 23 ? -4.281 -22.641 -11.859 1 98 23 ILE B CA 1
ATOM 960 C C . ILE B 1 23 ? -4.902 -22.766 -10.469 1 98 23 ILE B C 1
ATOM 962 O O . ILE B 1 23 ? -5.75 -21.953 -10.086 1 98 23 ILE B O 1
ATOM 966 N N . THR B 1 24 ? -4.449 -23.781 -9.75 1 97.62 24 THR B N 1
ATOM 967 C CA . THR B 1 24 ? -4.941 -23.938 -8.383 1 97.62 24 THR B CA 1
ATOM 968 C C . THR B 1 24 ? -4.145 -23.062 -7.422 1 97.62 24 THR B C 1
ATOM 970 O O . THR B 1 24 ? -3.016 -22.656 -7.723 1 97.62 24 THR B O 1
ATOM 973 N N . SER B 1 25 ? -4.785 -22.75 -6.27 1 97.81 25 SER B N 1
ATOM 974 C CA . SER B 1 25 ? -4.078 -22 -5.234 1 97.81 25 SER B CA 1
ATOM 975 C C . SER B 1 25 ? -2.812 -22.734 -4.797 1 97.81 25 SER B C 1
ATOM 977 O O . SER B 1 25 ? -1.788 -22.094 -4.523 1 97.81 25 SER B O 1
ATOM 979 N N . TYR B 1 26 ? -2.971 -24 -4.711 1 97.75 26 TYR B N 1
ATOM 980 C CA . TYR B 1 26 ? -1.836 -24.844 -4.344 1 97.75 26 TYR B CA 1
ATOM 981 C C . TYR B 1 26 ? -0.688 -24.672 -5.332 1 97.75 26 TYR B C 1
ATOM 983 O O . TYR B 1 26 ? 0.459 -24.453 -4.93 1 97.75 26 TYR B O 1
ATOM 991 N N . ARG B 1 27 ? -0.962 -24.812 -6.602 1 98.19 27 ARG B N 1
ATOM 992 C CA . ARG B 1 27 ? 0.055 -24.672 -7.637 1 98.19 27 ARG B CA 1
ATOM 993 C C . ARG B 1 27 ? 0.692 -23.281 -7.598 1 98.19 27 ARG B C 1
ATOM 995 O O . ARG B 1 27 ? 1.916 -23.156 -7.668 1 98.19 27 ARG B O 1
ATOM 1002 N N . LEU B 1 28 ? -0.122 -22.234 -7.5 1 98.75 28 LEU B N 1
ATOM 1003 C CA . LEU B 1 28 ? 0.418 -20.875 -7.414 1 98.75 28 LEU B CA 1
ATOM 1004 C C . LEU B 1 28 ? 1.381 -20.75 -6.238 1 98.75 28 LEU B C 1
ATOM 1006 O O . LEU B 1 28 ? 2.486 -20.234 -6.391 1 98.75 28 LEU B O 1
ATOM 1010 N N . ALA B 1 29 ? 0.902 -21.219 -5.047 1 98.81 29 ALA B N 1
ATOM 1011 C CA . ALA B 1 29 ? 1.711 -21.141 -3.832 1 98.81 29 ALA B CA 1
ATOM 1012 C C . ALA B 1 29 ? 3.088 -21.75 -4.047 1 98.81 29 ALA B C 1
ATOM 1014 O O . ALA B 1 29 ? 4.105 -21.156 -3.689 1 98.81 29 ALA B O 1
ATOM 1015 N N . LYS B 1 30 ? 3.139 -22.859 -4.637 1 98.5 30 LYS B N 1
ATOM 1016 C CA . LYS B 1 30 ? 4.383 -23.562 -4.918 1 98.5 30 LYS B CA 1
ATOM 1017 C C . LYS B 1 30 ? 5.246 -22.797 -5.906 1 98.5 30 LYS B C 1
ATOM 1019 O O . LYS B 1 30 ? 6.453 -22.641 -5.703 1 98.5 30 LYS B O 1
ATOM 1024 N N . GLU B 1 31 ? 4.645 -22.297 -6.93 1 98.44 31 GLU B N 1
ATOM 1025 C CA . GLU B 1 31 ? 5.371 -21.641 -8.016 1 98.44 31 GLU B CA 1
ATOM 1026 C C . GLU B 1 31 ? 5.984 -20.328 -7.555 1 98.44 31 GLU B C 1
ATOM 1028 O O . GLU B 1 31 ? 7.051 -19.922 -8.039 1 98.44 31 GLU B O 1
ATOM 1033 N N . ILE B 1 32 ? 5.312 -19.703 -6.613 1 98.81 32 ILE B N 1
ATOM 1034 C CA . ILE B 1 32 ? 5.832 -18.406 -6.23 1 98.81 32 ILE B CA 1
ATOM 1035 C C . ILE B 1 32 ? 6.48 -18.484 -4.852 1 98.81 32 ILE B C 1
ATOM 1037 O O . ILE B 1 32 ? 6.902 -17.469 -4.289 1 98.81 32 ILE B O 1
ATOM 1041 N N . GLY B 1 33 ? 6.465 -19.562 -4.195 1 98.69 33 GLY B N 1
ATOM 1042 C CA . GLY B 1 33 ? 7.25 -19.828 -3.002 1 98.69 33 GLY B CA 1
ATOM 1043 C C . GLY B 1 33 ? 6.629 -19.266 -1.735 1 98.69 33 GLY B C 1
ATOM 1044 O O . GLY B 1 33 ? 7.32 -18.672 -0.912 1 98.69 33 GLY B O 1
ATOM 1045 N N . ILE B 1 34 ? 5.367 -19.406 -1.589 1 98.62 34 ILE B N 1
ATOM 1046 C CA . ILE B 1 34 ? 4.727 -19 -0.348 1 98.62 34 ILE B CA 1
ATOM 1047 C C . ILE B 1 34 ? 3.795 -20.094 0.151 1 98.62 34 ILE B C 1
ATOM 1049 O O . ILE B 1 34 ? 3.389 -20.969 -0.62 1 98.62 34 ILE B O 1
ATOM 1053 N N . PRO B 1 35 ? 3.459 -20.031 1.443 1 98.69 35 PRO B N 1
ATOM 1054 C CA . PRO B 1 35 ? 2.531 -21.047 1.964 1 98.69 35 PRO B CA 1
ATOM 1055 C C . PRO B 1 35 ? 1.17 -21 1.275 1 98.69 35 PRO B C 1
ATOM 1057 O O . PRO B 1 35 ? 0.659 -19.922 0.969 1 98.69 35 PRO B O 1
ATOM 1060 N N . GLN B 1 36 ? 0.563 -22.203 1.116 1 98.44 36 GLN B N 1
ATOM 1061 C CA . GLN B 1 36 ? -0.762 -22.297 0.515 1 98.44 36 GLN B CA 1
ATOM 1062 C C . GLN B 1 36 ? -1.799 -21.531 1.329 1 98.44 36 GLN B C 1
ATOM 1064 O O . GLN B 1 36 ? -2.721 -20.938 0.767 1 98.44 36 GLN B O 1
ATOM 1069 N N . THR B 1 37 ? -1.66 -21.594 2.525 1 98.62 37 THR B N 1
ATOM 1070 C CA . THR B 1 37 ? -2.598 -20.906 3.404 1 98.62 37 THR B CA 1
ATOM 1071 C C . THR B 1 37 ? -2.596 -19.406 3.127 1 98.62 37 THR B C 1
ATOM 1073 O O . THR B 1 37 ? -3.633 -18.75 3.234 1 98.62 37 THR B O 1
ATOM 1076 N N . ARG B 1 38 ? -1.405 -18.828 2.793 1 98.75 38 ARG B N 1
ATOM 1077 C CA . ARG B 1 38 ? -1.33 -17.406 2.461 1 98.75 38 ARG B CA 1
ATOM 107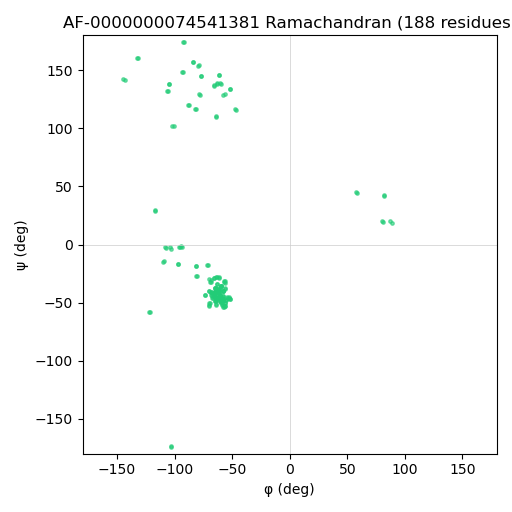8 C C . ARG B 1 38 ? -2.133 -17.094 1.202 1 98.75 38 ARG B C 1
ATOM 1080 O O . ARG B 1 38 ? -2.902 -16.125 1.174 1 98.75 38 ARG B O 1
ATOM 1087 N N . VAL B 1 39 ? -1.978 -17.906 0.175 1 98.75 39 VAL B N 1
ATOM 1088 C CA . VAL B 1 39 ? -2.727 -17.703 -1.061 1 98.75 39 VAL B CA 1
ATOM 1089 C C . VAL B 1 39 ? -4.223 -17.828 -0.786 1 98.75 39 VAL B C 1
ATOM 1091 O O . VAL B 1 39 ? -5.02 -17.016 -1.242 1 98.75 39 VAL B O 1
ATOM 1094 N N . SER B 1 40 ? -4.609 -18.844 -0.051 1 98.25 40 SER B N 1
ATOM 1095 C CA . SER B 1 40 ? -6.012 -19.094 0.277 1 98.25 40 SER B CA 1
ATOM 1096 C C . SER B 1 40 ? -6.621 -17.922 1.022 1 98.25 40 SER B C 1
ATOM 1098 O O . SER B 1 40 ? -7.727 -17.469 0.694 1 98.25 40 SER B O 1
ATOM 1100 N N . GLU B 1 41 ? -5.938 -17.406 2.02 1 98.75 41 GLU B N 1
ATOM 1101 C CA . GLU B 1 41 ? -6.434 -16.281 2.793 1 98.75 41 GLU B CA 1
ATOM 1102 C C . GLU B 1 41 ? -6.551 -15.031 1.925 1 98.75 41 GLU B C 1
ATOM 1104 O O . GLU B 1 41 ? -7.469 -14.227 2.104 1 98.75 41 GLU B O 1
ATOM 1109 N N . ILE B 1 42 ? -5.59 -14.852 0.997 1 98.88 42 ILE B N 1
ATOM 1110 C CA . ILE B 1 42 ? -5.641 -13.711 0.089 1 98.88 42 ILE B CA 1
ATOM 1111 C C . ILE B 1 42 ? -6.871 -13.812 -0.806 1 98.88 42 ILE B C 1
ATOM 1113 O O . ILE B 1 42 ? -7.652 -12.867 -0.915 1 98.88 42 ILE B O 1
ATOM 1117 N N . THR B 1 43 ? -7.121 -14.961 -1.413 1 98.5 43 THR B N 1
ATOM 1118 C CA . THR B 1 43 ? -8.211 -15.125 -2.369 1 98.5 43 THR B CA 1
ATOM 1119 C C . THR B 1 43 ? -9.562 -15.109 -1.658 1 98.5 43 THR B C 1
ATOM 1121 O O . THR B 1 43 ? -10.594 -14.875 -2.285 1 98.5 43 THR B O 1
ATOM 1124 N N . LYS B 1 44 ? -9.602 -15.32 -0.36 1 97.81 44 LYS B N 1
ATOM 1125 C CA . LYS B 1 44 ? -10.82 -15.266 0.433 1 97.81 44 LYS B CA 1
ATOM 1126 C C . LYS B 1 44 ? -11.016 -13.883 1.045 1 97.81 44 LYS B C 1
ATOM 1128 O O . LYS B 1 44 ? -12 -13.641 1.757 1 97.81 44 LYS B O 1
ATOM 1133 N N . GLY B 1 45 ? -10.086 -13.008 0.809 1 97.94 45 GLY B N 1
ATOM 1134 C CA . GLY B 1 45 ? -10.219 -11.633 1.259 1 97.94 45 GLY B CA 1
ATOM 1135 C C . GLY B 1 45 ? -9.852 -11.445 2.721 1 97.94 45 GLY B C 1
ATOM 1136 O O . GLY B 1 45 ? -10.227 -10.445 3.336 1 97.94 45 GLY B O 1
ATOM 1137 N N . ARG B 1 46 ? -9.109 -12.383 3.275 1 98.19 46 ARG B N 1
ATOM 1138 C CA . ARG B 1 46 ? -8.789 -12.344 4.699 1 98.19 46 ARG B CA 1
ATOM 1139 C C . ARG B 1 46 ? -7.359 -11.875 4.93 1 98.19 46 ARG B C 1
ATOM 1141 O O . ARG B 1 46 ? -6.93 -11.727 6.074 1 98.19 46 ARG B O 1
ATOM 1148 N N . ARG B 1 47 ? -6.629 -11.656 3.934 1 98.56 47 ARG B N 1
ATOM 1149 C CA . ARG B 1 47 ? -5.234 -11.227 4.012 1 98.56 47 ARG B CA 1
ATOM 1150 C C . ARG B 1 47 ? -4.898 -10.242 2.896 1 98.56 47 ARG B C 1
ATOM 1152 O O . ARG B 1 47 ? -5.332 -10.422 1.755 1 98.56 47 ARG B O 1
ATOM 1159 N N . ARG B 1 48 ? -4.117 -9.273 3.195 1 98.44 48 ARG B N 1
ATOM 1160 C CA . ARG B 1 48 ? -3.715 -8.25 2.232 1 98.44 48 ARG B CA 1
ATOM 1161 C C . ARG B 1 48 ? -2.609 -8.773 1.318 1 98.44 48 ARG B C 1
ATOM 1163 O O . ARG B 1 48 ? -1.841 -9.656 1.703 1 98.44 48 ARG B O 1
ATOM 1170 N N . ILE B 1 49 ? -2.545 -8.188 0.139 1 98.81 49 ILE B N 1
ATOM 1171 C CA . ILE B 1 49 ? -1.37 -8.359 -0.708 1 98.81 49 ILE B CA 1
ATOM 1172 C C . ILE B 1 49 ? -0.274 -7.391 -0.275 1 98.81 49 ILE B C 1
ATOM 1174 O O . ILE B 1 49 ? -0.459 -6.176 -0.327 1 98.81 49 ILE B O 1
ATOM 1178 N N . THR B 1 50 ? 0.831 -7.93 0.177 1 98.69 50 THR B N 1
ATOM 1179 C CA . THR B 1 50 ? 1.979 -7.141 0.604 1 98.69 50 THR B CA 1
ATOM 1180 C C . THR B 1 50 ? 2.957 -6.938 -0.55 1 98.69 50 THR B C 1
ATOM 1182 O O . THR B 1 50 ? 2.771 -7.5 -1.633 1 98.69 50 THR B O 1
ATOM 1185 N N . ALA B 1 51 ? 4 -6.121 -0.312 1 98.88 51 ALA B N 1
ATOM 1186 C CA . ALA B 1 51 ? 5.062 -5.945 -1.302 1 98.88 51 ALA B CA 1
ATOM 1187 C C . ALA B 1 51 ? 5.711 -7.281 -1.649 1 98.88 51 ALA B C 1
ATOM 1189 O O . ALA B 1 51 ? 6.02 -7.547 -2.814 1 98.88 51 ALA B O 1
ATOM 1190 N N . ASP B 1 52 ? 5.891 -8.055 -0.648 1 98.88 52 ASP B N 1
ATOM 1191 C CA . ASP B 1 52 ? 6.441 -9.391 -0.875 1 98.88 52 ASP B CA 1
ATOM 1192 C C . ASP B 1 52 ? 5.574 -10.188 -1.849 1 98.88 52 ASP B C 1
ATOM 1194 O O . ASP B 1 52 ? 6.066 -10.68 -2.865 1 98.88 52 ASP B O 1
ATOM 1198 N N . THR B 1 53 ? 4.312 -10.281 -1.554 1 98.88 53 THR B N 1
ATOM 1199 C CA . THR B 1 53 ? 3.395 -11.055 -2.383 1 98.88 53 THR B CA 1
ATOM 1200 C C . THR B 1 53 ? 3.27 -10.438 -3.773 1 98.88 53 THR B C 1
ATOM 1202 O O . THR B 1 53 ? 3.26 -11.156 -4.777 1 98.88 53 THR B O 1
ATOM 1205 N N . ALA B 1 54 ? 3.211 -9.109 -3.783 1 98.94 54 ALA B N 1
ATOM 1206 C CA . ALA B 1 54 ? 3.074 -8.406 -5.059 1 98.94 54 ALA B CA 1
ATOM 1207 C C . ALA B 1 54 ? 4.254 -8.711 -5.98 1 98.94 54 ALA B C 1
ATOM 1209 O O . ALA B 1 54 ? 4.07 -8.945 -7.176 1 98.94 54 ALA B O 1
ATOM 1210 N N . LEU B 1 55 ? 5.43 -8.695 -5.422 1 98.94 55 LEU B N 1
ATOM 1211 C CA . LEU B 1 55 ? 6.633 -8.984 -6.191 1 98.94 55 LEU B CA 1
ATOM 1212 C C . LEU B 1 55 ? 6.602 -10.406 -6.746 1 98.94 55 LEU B C 1
ATOM 1214 O O . LEU B 1 55 ? 6.918 -10.625 -7.918 1 98.94 55 LEU B O 1
ATOM 1218 N N . ARG B 1 56 ? 6.191 -11.305 -5.953 1 98.94 56 ARG B N 1
ATOM 1219 C CA . ARG B 1 56 ? 6.129 -12.703 -6.363 1 98.94 56 ARG B CA 1
ATOM 1220 C C . ARG B 1 56 ? 5.066 -12.906 -7.438 1 98.94 56 ARG B C 1
ATOM 1222 O O . ARG B 1 56 ? 5.324 -13.562 -8.453 1 98.94 56 ARG B O 1
ATOM 1229 N N . LEU B 1 57 ? 3.91 -12.336 -7.23 1 98.88 57 LEU B N 1
ATOM 1230 C CA . LEU B 1 57 ? 2.84 -12.438 -8.219 1 98.88 57 LEU B CA 1
ATOM 1231 C C . LEU B 1 57 ? 3.258 -11.812 -9.539 1 98.88 57 LEU B C 1
ATOM 1233 O O . LEU B 1 57 ? 2.965 -12.352 -10.609 1 98.88 57 LEU B O 1
ATOM 1237 N N . SER B 1 58 ? 3.906 -10.68 -9.445 1 98.81 58 SER B N 1
ATOM 1238 C CA . SER B 1 58 ? 4.332 -9.961 -10.641 1 98.81 58 SER B CA 1
ATOM 1239 C C . SER B 1 58 ? 5.312 -10.789 -11.461 1 98.81 58 SER B C 1
ATOM 1241 O O . SER B 1 58 ? 5.23 -10.812 -12.695 1 98.81 58 SER B O 1
ATOM 1243 N N . LYS B 1 59 ? 6.172 -11.438 -10.812 1 98.69 59 LYS B N 1
ATOM 1244 C CA . LYS B 1 59 ? 7.137 -12.297 -11.5 1 98.69 59 LYS B CA 1
ATOM 1245 C C . LYS B 1 59 ? 6.438 -13.461 -12.195 1 98.69 59 LYS B C 1
ATOM 1247 O O . LYS B 1 59 ? 6.77 -13.797 -13.336 1 98.69 59 LYS B O 1
ATOM 1252 N N . TYR B 1 60 ? 5.508 -13.984 -11.539 1 98.81 60 TYR B N 1
ATOM 1253 C CA . TYR B 1 60 ? 4.82 -15.172 -12.039 1 98.81 60 TYR B CA 1
ATOM 1254 C C . TYR B 1 60 ? 3.896 -14.82 -13.203 1 98.81 60 TYR B C 1
ATOM 1256 O O . TYR B 1 60 ? 3.883 -15.508 -14.227 1 98.81 60 TYR B O 1
ATOM 1264 N N . PHE B 1 61 ? 3.117 -13.695 -13.094 1 98.69 61 PHE B N 1
ATOM 1265 C CA . PHE B 1 61 ? 2.074 -13.383 -14.062 1 98.69 61 PHE B CA 1
ATOM 1266 C C . PHE B 1 61 ? 2.588 -12.398 -15.102 1 98.69 61 PHE B C 1
ATOM 1268 O O . PHE B 1 61 ? 1.938 -12.18 -16.125 1 98.69 61 PHE B O 1
ATOM 1275 N N . GLY B 1 62 ? 3.662 -11.719 -14.875 1 97.56 62 GLY B N 1
ATOM 1276 C CA . GLY B 1 62 ? 4.27 -10.836 -15.859 1 97.56 62 GLY B CA 1
ATOM 1277 C C . GLY B 1 62 ? 3.721 -9.422 -15.805 1 97.56 62 GLY B C 1
ATOM 1278 O O . GLY B 1 62 ? 3.799 -8.68 -16.781 1 97.56 62 GLY B O 1
ATOM 1279 N N . ASN B 1 63 ? 3.111 -9.039 -14.766 1 97.38 63 ASN B N 1
ATOM 1280 C CA . ASN B 1 63 ? 2.688 -7.664 -14.539 1 97.38 63 ASN B CA 1
ATOM 1281 C C . ASN B 1 63 ? 3.609 -6.949 -13.555 1 97.38 63 ASN B C 1
ATOM 1283 O O . ASN B 1 63 ? 4.707 -7.426 -13.266 1 97.38 63 ASN B O 1
ATOM 1287 N N . SER B 1 64 ? 3.275 -5.77 -13.172 1 98.56 64 SER B N 1
ATOM 1288 C CA . SER B 1 64 ? 4.105 -5.008 -12.25 1 98.56 64 SER B CA 1
ATOM 1289 C C . SER B 1 64 ? 3.652 -5.203 -10.805 1 98.56 64 SER B C 1
ATOM 1291 O O . SER B 1 64 ? 2.473 -5.449 -10.547 1 98.56 64 SER B O 1
ATOM 1293 N N . PRO B 1 65 ? 4.602 -5.141 -9.906 1 98.88 65 PRO B N 1
ATOM 1294 C CA . PRO B 1 65 ? 4.172 -5.156 -8.5 1 98.88 65 PRO B CA 1
ATOM 1295 C C . PRO B 1 65 ? 3.189 -4.031 -8.172 1 98.88 65 PRO B C 1
ATOM 1297 O O . PRO B 1 65 ? 2.301 -4.211 -7.34 1 98.88 65 PRO B O 1
ATOM 1300 N N . LYS B 1 66 ? 3.352 -2.934 -8.82 1 98.81 66 LYS B N 1
ATOM 1301 C CA . LYS B 1 66 ? 2.477 -1.791 -8.578 1 98.81 66 LYS B CA 1
ATOM 1302 C C . LYS B 1 66 ? 1.043 -2.094 -9.008 1 98.81 66 LYS B C 1
ATOM 1304 O O . LYS B 1 66 ? 0.094 -1.516 -8.477 1 98.81 66 LYS B O 1
ATOM 1309 N N . PHE B 1 67 ? 0.85 -2.955 -9.984 1 98.81 67 PHE B N 1
ATOM 1310 C CA . PHE B 1 67 ? -0.49 -3.408 -10.344 1 98.81 67 PHE B CA 1
ATOM 1311 C C . PHE B 1 67 ? -1.195 -4.016 -9.133 1 98.81 67 PHE B C 1
ATOM 1313 O O . PHE B 1 67 ? -2.289 -3.586 -8.766 1 98.81 67 PHE B O 1
ATOM 1320 N N . TRP B 1 68 ? -0.577 -4.957 -8.492 1 98.94 68 TRP B N 1
ATOM 1321 C CA . TRP B 1 68 ? -1.154 -5.68 -7.367 1 98.94 68 TRP B CA 1
ATOM 1322 C C . TRP B 1 68 ? -1.322 -4.766 -6.16 1 98.94 68 TRP B C 1
ATOM 1324 O O . TRP B 1 68 ? -2.361 -4.789 -5.496 1 98.94 68 TRP B O 1
ATOM 1334 N N . LEU B 1 69 ? -0.327 -3.998 -5.902 1 98.88 69 LEU B N 1
ATOM 1335 C CA . LEU B 1 69 ? -0.415 -3.086 -4.766 1 98.88 69 LEU B CA 1
ATOM 1336 C C . LEU B 1 69 ? -1.438 -1.986 -5.031 1 98.88 69 LEU B C 1
ATOM 1338 O O . LEU B 1 69 ? -2.078 -1.491 -4.102 1 98.88 69 LEU B O 1
ATOM 1342 N N . GLY B 1 70 ? -1.558 -1.606 -6.258 1 98.75 70 GLY B N 1
ATOM 1343 C CA . GLY B 1 70 ? -2.609 -0.664 -6.609 1 98.75 70 GLY B CA 1
ATOM 1344 C C . GLY B 1 70 ? -3.998 -1.163 -6.258 1 98.75 70 GLY B C 1
ATOM 1345 O O . GLY B 1 70 ? -4.824 -0.408 -5.742 1 98.75 70 GLY B O 1
ATOM 1346 N N . LEU B 1 71 ? -4.266 -2.396 -6.598 1 98.81 71 LEU B N 1
ATOM 1347 C CA . LEU B 1 71 ? -5.539 -3.006 -6.223 1 98.81 71 LEU B CA 1
ATOM 1348 C C . LEU B 1 71 ? -5.73 -2.977 -4.711 1 98.81 71 LEU B C 1
ATOM 1350 O O . LEU B 1 71 ? -6.82 -2.66 -4.227 1 98.81 71 LEU B O 1
ATOM 1354 N N . GLN B 1 72 ? -4.688 -3.316 -4.035 1 98.88 72 GLN B N 1
ATOM 1355 C CA . GLN B 1 72 ? -4.746 -3.324 -2.576 1 98.88 72 GLN B CA 1
ATOM 1356 C C . GLN B 1 72 ? -5.008 -1.924 -2.029 1 98.88 72 GLN B C 1
ATOM 1358 O O . GLN B 1 72 ? -5.832 -1.749 -1.126 1 98.88 72 GLN B O 1
ATOM 1363 N N . ASP B 1 73 ? -4.266 -1.007 -2.586 1 98.81 73 ASP B N 1
ATOM 1364 C CA . ASP B 1 73 ? -4.445 0.377 -2.156 1 98.81 73 ASP B CA 1
ATOM 1365 C C . ASP B 1 73 ? -5.887 0.837 -2.377 1 98.81 73 ASP B C 1
ATOM 1367 O O . ASP B 1 73 ? -6.48 1.472 -1.504 1 98.81 73 ASP B O 1
ATOM 1371 N N . ASP B 1 74 ? -6.383 0.553 -3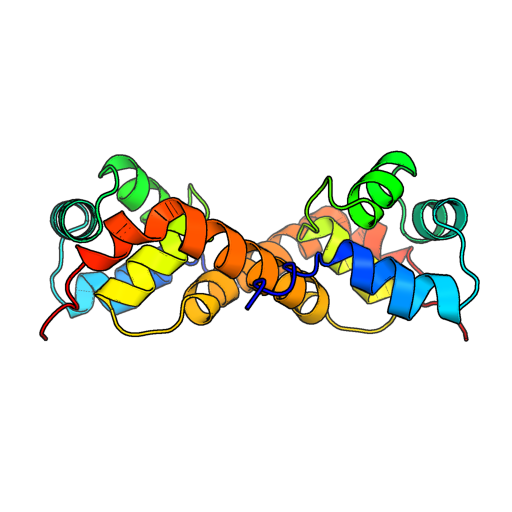.576 1 98.75 74 ASP B N 1
ATOM 1372 C CA . ASP B 1 74 ? -7.766 0.923 -3.861 1 98.75 74 ASP B CA 1
ATOM 1373 C C . ASP B 1 74 ? -8.719 0.323 -2.83 1 98.75 74 ASP B C 1
ATOM 1375 O O . ASP B 1 74 ? -9.609 1.009 -2.328 1 98.75 74 ASP B O 1
ATOM 1379 N N . TYR B 1 75 ? -8.562 -0.869 -2.582 1 98.81 75 TYR B N 1
ATOM 1380 C CA . TYR B 1 75 ? -9.398 -1.563 -1.611 1 98.81 75 TYR B CA 1
ATOM 1381 C C . TYR B 1 75 ? -9.289 -0.921 -0.234 1 98.81 75 TYR B C 1
ATOM 1383 O O . TYR B 1 75 ? -10.297 -0.626 0.406 1 98.81 75 TYR B O 1
ATOM 1391 N N . ASP B 1 76 ? -8.062 -0.659 0.214 1 98.81 76 ASP B N 1
ATOM 1392 C CA . ASP B 1 76 ? -7.805 -0.109 1.541 1 98.81 76 ASP B CA 1
ATOM 1393 C C . ASP B 1 76 ? -8.375 1.301 1.672 1 98.81 76 ASP B C 1
ATOM 1395 O O . ASP B 1 76 ? -8.938 1.653 2.711 1 98.81 76 ASP B O 1
ATOM 1399 N N . ILE B 1 77 ? -8.133 2.055 0.675 1 98.81 77 ILE B N 1
ATOM 1400 C CA . ILE B 1 77 ? -8.617 3.432 0.698 1 98.81 77 ILE B CA 1
ATOM 1401 C C . ILE B 1 77 ? -10.141 3.443 0.843 1 98.81 77 ILE B C 1
ATOM 1403 O O . ILE B 1 77 ? -10.688 4.195 1.652 1 98.81 77 ILE B O 1
ATOM 1407 N N . GLU B 1 78 ? -10.789 2.604 0.019 1 98.31 78 GLU B N 1
ATOM 1408 C CA . GLU B 1 78 ? -12.25 2.557 0.09 1 98.31 78 GLU B CA 1
ATOM 1409 C C . GLU B 1 78 ? -12.719 2.123 1.476 1 98.31 78 GLU B C 1
ATOM 1411 O O . GLU B 1 78 ? -13.594 2.758 2.066 1 98.31 78 GLU B O 1
ATOM 1416 N N . GLU B 1 79 ? -12.18 1.077 1.996 1 98.12 79 GLU B N 1
ATOM 1417 C CA . GLU B 1 79 ? -12.57 0.593 3.316 1 98.12 79 GLU B CA 1
ATOM 1418 C C . GLU B 1 79 ? -12.32 1.653 4.387 1 98.12 79 GLU B C 1
ATOM 1420 O O . GLU B 1 79 ? -13.211 1.949 5.191 1 98.12 79 GLU B O 1
ATOM 1425 N N . GLU B 1 80 ? -11.125 2.225 4.402 1 98.56 80 GLU B N 1
ATOM 1426 C CA . GLU B 1 80 ? -10.727 3.168 5.445 1 98.56 80 GLU B CA 1
ATOM 1427 C C . GLU B 1 80 ? -11.531 4.465 5.352 1 98.56 80 GLU B C 1
ATOM 1429 O O . GLU B 1 80 ? -11.867 5.066 6.371 1 98.56 80 GLU B O 1
ATOM 1434 N N . SER B 1 81 ? -11.758 4.941 4.105 1 98.38 81 SER B N 1
ATOM 1435 C CA . SER B 1 81 ? -12.523 6.172 3.922 1 98.38 81 SER B CA 1
ATOM 1436 C C . SER B 1 81 ? -13.898 6.07 4.566 1 98.38 81 SER B C 1
ATOM 1438 O O . SER B 1 81 ? -14.422 7.051 5.098 1 98.38 81 SER B O 1
ATOM 1440 N N . GLN B 1 82 ? -14.477 4.879 4.449 1 97.44 82 GLN B N 1
ATOM 1441 C CA . GLN B 1 82 ? -15.773 4.66 5.078 1 97.44 82 GLN B CA 1
ATOM 1442 C C . GLN B 1 82 ? -15.648 4.617 6.598 1 97.44 82 GLN B C 1
ATOM 1444 O O . GLN B 1 82 ? -16.516 5.141 7.312 1 97.44 82 GLN B O 1
ATOM 1449 N N . LEU B 1 83 ? -14.617 3.994 7.078 1 97.88 83 LEU B N 1
ATOM 1450 C CA . LEU B 1 83 ? -14.406 3.805 8.508 1 97.88 83 LEU B CA 1
ATOM 1451 C C . LEU B 1 83 ? -14.195 5.141 9.211 1 97.88 83 LEU B C 1
ATOM 1453 O O . LEU B 1 83 ? -14.656 5.336 10.336 1 97.88 83 LEU B O 1
ATOM 1457 N N . ILE B 1 84 ? -13.484 6.105 8.562 1 98.38 84 ILE B N 1
ATOM 1458 C CA . ILE B 1 84 ? -13.117 7.344 9.242 1 98.38 84 ILE B CA 1
ATOM 1459 C C . ILE B 1 84 ? -13.773 8.531 8.539 1 98.38 84 ILE B C 1
ATOM 1461 O O . ILE B 1 84 ? -13.234 9.641 8.547 1 98.38 84 ILE B O 1
ATOM 1465 N N . ALA B 1 85 ? -14.906 8.328 7.934 1 98.12 85 ALA B N 1
ATOM 1466 C CA . ALA B 1 85 ? -15.609 9.312 7.121 1 98.12 85 ALA B CA 1
ATOM 1467 C C . ALA B 1 85 ? -15.844 10.602 7.906 1 98.12 85 ALA B C 1
ATOM 1469 O O . ALA B 1 85 ? -15.57 11.695 7.41 1 98.12 85 ALA B O 1
ATOM 1470 N N . GLU B 1 86 ? -16.297 10.484 9.109 1 98.19 86 GLU B N 1
ATOM 1471 C CA . GLU B 1 86 ? -16.625 11.656 9.914 1 98.19 86 GLU B CA 1
ATOM 1472 C C . GLU B 1 86 ? -15.359 12.438 10.289 1 98.19 86 GLU B C 1
ATOM 1474 O O . GLU B 1 86 ? -15.367 13.664 10.305 1 98.19 86 GLU B O 1
ATOM 1479 N N . GLU B 1 87 ? -14.305 11.711 10.641 1 98.56 87 GLU B N 1
ATOM 1480 C CA . GLU B 1 87 ? -13.047 12.375 10.977 1 98.56 87 GLU B CA 1
ATOM 1481 C C . GLU B 1 87 ? -12.492 13.148 9.781 1 98.56 87 GLU B C 1
ATOM 1483 O O . GLU B 1 87 ? -11.914 14.219 9.945 1 98.56 87 GLU B O 1
ATOM 1488 N N . LEU B 1 88 ? -12.625 12.586 8.586 1 98.5 88 LEU B N 1
ATOM 1489 C CA . LEU B 1 88 ? -12.125 13.219 7.371 1 98.5 88 LEU B CA 1
ATOM 1490 C C . LEU B 1 88 ? -12.844 14.539 7.105 1 98.5 88 LEU B C 1
ATOM 1492 O O . LEU B 1 88 ? -12.25 15.484 6.602 1 98.5 88 LEU B O 1
ATOM 1496 N N . LYS B 1 89 ? -14.07 14.586 7.457 1 97.94 89 LYS B N 1
ATOM 1497 C CA . LYS B 1 89 ? -14.875 15.781 7.246 1 97.94 89 LYS B CA 1
ATOM 1498 C C . LYS B 1 89 ? -14.336 16.953 8.055 1 97.94 89 LYS B C 1
ATOM 1500 O O . LYS B 1 89 ? -14.484 18.109 7.66 1 97.94 89 LYS B O 1
ATOM 1505 N N . ALA B 1 90 ? -13.734 16.609 9.109 1 97.81 90 ALA B N 1
ATOM 1506 C CA . ALA B 1 90 ? -13.266 17.625 10.039 1 97.81 90 ALA B CA 1
ATOM 1507 C C . ALA B 1 90 ? -11.938 18.219 9.578 1 97.81 90 ALA B C 1
ATOM 1509 O O . ALA B 1 90 ? -11.516 19.266 10.07 1 97.81 90 ALA B O 1
ATOM 1510 N N . ILE B 1 91 ? -11.227 17.531 8.695 1 98.5 91 ILE B N 1
ATOM 1511 C CA . ILE B 1 91 ? -9.914 17.969 8.25 1 98.5 91 ILE B CA 1
ATOM 1512 C C . ILE B 1 91 ? -10.062 19.078 7.215 1 98.5 91 ILE B C 1
ATOM 1514 O O . ILE B 1 91 ? -10.789 18.922 6.227 1 98.5 91 ILE B O 1
ATOM 1518 N N . LYS B 1 92 ? -9.32 20.219 7.445 1 97.94 92 LYS B N 1
ATOM 1519 C CA . LYS B 1 92 ? -9.352 21.359 6.527 1 97.94 92 LYS B CA 1
ATOM 1520 C C . LYS B 1 92 ? -8.07 21.406 5.695 1 97.94 92 LYS B C 1
ATOM 1522 O O . LYS B 1 92 ? -6.973 21.188 6.211 1 97.94 92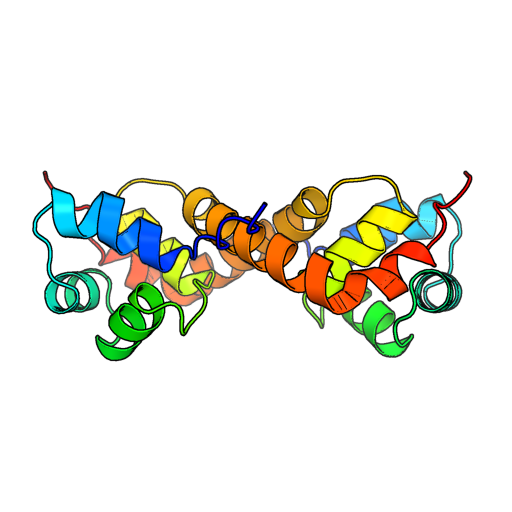 LYS B O 1
ATOM 1527 N N . LYS B 1 93 ? -8.273 21.688 4.445 1 97.44 93 LYS B N 1
ATOM 1528 C CA . LYS B 1 93 ? -7.121 21.812 3.561 1 97.44 93 LYS B CA 1
ATOM 1529 C C . LYS B 1 93 ? -6.23 22.984 3.992 1 97.44 93 LYS B C 1
ATOM 1531 O O . LYS B 1 93 ? -6.73 24.047 4.348 1 97.44 93 LYS B O 1
ATOM 1536 N N . VAL B 1 94 ? -4.969 22.688 3.918 1 96 94 VAL B N 1
ATOM 1537 C CA . VAL B 1 94 ? -4.02 23.734 4.277 1 96 94 VAL B CA 1
ATOM 1538 C C . VAL B 1 94 ? -4.117 24.875 3.275 1 96 94 VAL B C 1
ATOM 1540 O O . VAL B 1 94 ? -4.297 24.656 2.076 1 96 94 VAL B O 1
ATOM 1543 N N . VAL B 1 95 ? -4.098 26.141 3.688 1 87.81 95 VAL B N 1
ATOM 1544 C CA . VAL B 1 95 ? -4.102 27.344 2.857 1 87.81 95 VAL B CA 1
ATOM 1545 C C . VAL B 1 95 ? -2.693 27.922 2.783 1 87.81 95 VAL B C 1
ATOM 1547 O O . VAL B 1 95 ? -2.094 28.25 3.809 1 87.81 95 VAL B O 1
ATOM 1550 N N . VAL B 1 96 ? -2.049 27.656 1.647 1 72.88 96 VAL B N 1
ATOM 1551 C CA . VAL B 1 96 ? -0.725 28.266 1.49 1 72.88 96 VAL B CA 1
ATOM 1552 C C . VAL B 1 96 ? -0.848 29.609 0.798 1 72.88 96 VAL B C 1
ATOM 1554 O O . VAL B 1 96 ? -1.778 29.844 0.021 1 72.88 96 VAL B O 1
#

pLDDT: mean 96.45, std 7.97, range [45.62, 98.94]

Secondary structure (DSSP, 8-state):
--PPPPPPHHHHIIIIIIHHHT--HHHHHHHHTS-HHHHHHHHTTSS---HHHHHHHHHHHTS-HHHHHHHHHHHHHHHHHHHTHHHHHT------/---PPPPPHHHHIIIIIIHHHT--HHHHHHHHTS-HHHHHHHHTTSS---HHHHHHHHHHHTS-HHHHHHHHHHHHHHHHHHHTHHHHHT------

Solvent-accessible surface area (backbone atoms only — not comparable to full-atom values): 10550 Å² total; per-residue (Å²): 128,81,76,77,77,81,64,45,47,21,46,48,47,39,64,67,44,26,56,76,65,70,48,50,59,59,57,49,16,63,57,52,70,48,59,46,67,55,44,49,34,21,47,68,60,73,40,81,68,45,52,64,53,18,46,36,50,15,47,27,73,69,54,52,38,63,58,51,41,46,39,34,48,53,35,42,39,55,55,40,50,64,75,43,42,71,63,55,67,71,37,59,56,68,84,128,127,83,76,77,79,82,66,44,47,21,48,48,48,39,65,68,43,26,57,77,65,70,50,50,58,61,56,51,15,64,58,54,70,47,59,46,66,58,45,51,32,20,48,69,61,73,42,81,70,45,52,64,53,18,46,38,48,14,46,28,74,69,57,52,39,63,57,51,41,47,40,34,47,52,36,42,39,55,55,40,49,65,75,43,43,73,64,54,69,70,36,60,58,68,85,128

Foldseek 3Di:
DPPPDQDALLCCCVVVPCVVVVHDLVNLCVQLPHDSVQSVCRNVRNDAQDLSNLVSVCVVVVHHSCVSVVSRVSSVCVVVCVVCVVVVVVDDDDDD/DPPPDQDALLCCCVVVPCVVVVHDLVNLCVQLPHDSVQSVCRNVRNDAQDLSNLVSVCVVVVHHSCVSVVSRVSSVCVVVCVVCVVVVVVDDDDDD

Radius of gyration: 18.61 Å; Cα contacts (8 Å, |Δi|>4): 244; chains: 2; bounding box: 58×53×39 Å

Sequence (192 aa):
MKKLPNIHPGEVLMEEFLIPMEITSYRLAKEIGIPQTRVSEITKGRRRITADTALRLSKYFGNSPKFWLGLQDDYDIEEESQLIAEELKAIKKVVVMKKLPNIHPGEVLMEEFLIPMEITSYRLAKEIGIPQTRVSEITKGRRRITADTALRLSKYFGNSPKFWLGLQDDYDIEEESQLIAEELKAIKKVVV

InterPro domains:
  IPR001387 Cro/C1-type, helix-turn-helix domain [PF01381] (21-66)
  IPR001387 Cro/C1-type, helix-turn-helix domain [PS50943] (28-68)
  IPR001387 Cro/C1-type, helix-turn-helix domain [SM00530] (13-68)
  IPR001387 Cro/C1-type, helix-turn-helix domain [cd00093] (28-68)
  IPR010982 Lambda repressor-like, DNA-binding domain superfamily [G3DSA:1.10.260.40] (2-96)
  IPR010982 Lambda repressor-like, DNA-binding domain superfamily [SSF47413] (8-89)
  IPR013430 Toxin-antitoxin system, antidote protein, HigA [PTHR36924] (1-87)
  IPR013430 Toxin-antitoxin system, antidote protein, HigA [TIGR02607] (5-79)